Protein AF-D6BFF7-F1 (afdb_monomer)

Solvent-accessible surface area (backbone atoms only — not comparable to full-atom values): 10988 Å² total; per-residue (Å²): 133,84,78,72,79,85,75,79,52,77,70,64,51,50,56,52,48,51,57,51,31,63,62,32,47,84,73,32,31,38,70,43,82,52,98,93,47,75,47,80,45,74,40,60,52,32,65,29,70,73,38,52,89,79,52,54,72,69,56,32,51,51,35,46,58,59,29,69,58,70,85,67,82,86,41,82,92,43,52,83,81,39,49,67,59,51,52,55,48,31,52,51,34,49,51,49,47,70,75,38,74,82,42,94,52,40,69,61,45,43,51,53,28,44,54,50,44,52,54,55,47,60,66,46,67,31,72,70,48,47,49,28,49,74,72,76,43,75,50,71,48,54,51,48,51,54,50,48,31,69,78,36,68,87,39,75,64,30,54,54,51,50,49,46,76,75,40,63,83,47,90,59,37,70,60,55,50,52,50,55,58,47,41,76,62,75,72,116

Nearest PDB structures (foldseek):
  8adg-assembly1_D  TM=3.888E-01  e=2.963E-01  Escherichia coli K-12
  2v6y-assembly2_B  TM=6.402E-01  e=6.365E+00  Saccharolobus solfataricus
  6ixf-assembly1_A  TM=2.253E-01  e=6.058E+00  Homo sapiens

Mean predicted aligned error: 7.33 Å

Sequence (188 aa):
MFSTEFYKDGNIEKDKLNKQNKFLDSYGLEVIQIEDGFMLIEKNKFYYNLFKNFVTDDYKEFLKLHSEDIDYFEYSNSFDKYLEIIADKIVAWEKFLEKYPDSKLKRKAQNMSYTYRAGYIFRLTSSETRESLMNGKANDAVKEFNRFIKKYPNSPTSDIIKYYLENYKEEDIDTLISKKLNKNYEGE

Radius of gyration: 21.41 Å; Cα contacts (8 Å, |Δi|>4): 137; chains: 1; bounding box: 50×54×54 Å

InterPro domains:
  IPR011990 Tetratricopeptide-like helical domain superfamily [G3DSA:1.25.40.10] (47-186)
  IPR019734 Tetratricopeptide repeat [PF13174] (131-155)

Structure (mmCIF, N/CA/C/O backbone):
data_AF-D6BFF7-F1
#
_entry.id   AF-D6BFF7-F1
#
loop_
_atom_site.group_PDB
_atom_site.id
_atom_site.type_symbol
_atom_site.label_atom_id
_atom_site.label_alt_id
_atom_site.label_comp_id
_atom_site.label_asym_id
_atom_site.label_entity_id
_atom_site.label_seq_id
_atom_site.pdbx_PDB_ins_code
_atom_site.Cartn_x
_atom_site.Cartn_y
_atom_site.Cartn_z
_atom_site.occupancy
_atom_site.B_iso_or_equiv
_atom_site.auth_seq_id
_atom_site.auth_comp_id
_atom_site.auth_asym_id
_atom_site.auth_atom_id
_atom_site.pdbx_PDB_model_num
ATOM 1 N N . MET A 1 1 ? -29.686 35.507 10.842 1.00 37.00 1 MET A N 1
ATOM 2 C CA . MET A 1 1 ? -28.344 36.099 10.670 1.00 37.00 1 MET A CA 1
ATOM 3 C C . MET A 1 1 ? -27.415 35.298 11.568 1.00 37.00 1 MET A C 1
ATOM 5 O O . MET A 1 1 ? -27.484 35.458 12.777 1.00 37.00 1 MET A O 1
ATOM 9 N N . PHE A 1 2 ? -26.699 34.320 11.010 1.00 38.06 2 PHE A N 1
ATOM 10 C CA . PHE A 1 2 ? -25.734 33.523 11.772 1.00 38.06 2 PHE A CA 1
ATOM 11 C C . PHE A 1 2 ? -24.561 34.440 12.132 1.00 38.06 2 PHE A C 1
ATOM 13 O O . PHE A 1 2 ? -24.011 35.083 11.237 1.00 38.06 2 PHE A O 1
ATOM 20 N N . SER A 1 3 ? -24.250 34.598 13.422 1.00 37.06 3 SER A N 1
ATOM 21 C CA . SER A 1 3 ? -23.176 35.502 13.831 1.00 37.06 3 SER A CA 1
ATOM 22 C C . SER A 1 3 ? -21.826 34.906 13.431 1.00 37.06 3 SER A C 1
ATOM 24 O O . SER A 1 3 ? -21.489 33.772 13.759 1.00 37.06 3 SER A O 1
ATOM 26 N N . THR A 1 4 ? -21.043 35.694 12.704 1.00 45.38 4 THR A N 1
ATOM 27 C CA . THR A 1 4 ? -19.653 35.405 12.331 1.00 45.38 4 THR A CA 1
ATOM 28 C C . THR A 1 4 ? -18.669 35.831 13.431 1.00 45.38 4 THR A C 1
ATOM 30 O O . THR A 1 4 ? -17.471 35.962 13.196 1.00 45.38 4 THR A O 1
ATOM 33 N N . GLU A 1 5 ? -19.152 36.045 14.660 1.00 46.09 5 GLU A N 1
ATOM 34 C CA . GLU A 1 5 ? -18.314 36.414 15.812 1.00 46.09 5 GLU A CA 1
ATOM 35 C C . GLU A 1 5 ? -17.377 35.283 16.262 1.00 46.09 5 GLU A C 1
ATOM 37 O O . GLU A 1 5 ? -16.461 35.526 17.042 1.00 46.09 5 GLU A O 1
ATOM 42 N N . PHE A 1 6 ? -17.548 34.076 15.720 1.00 50.25 6 PHE A N 1
ATOM 43 C CA . PHE A 1 6 ? -16.630 32.954 15.905 1.00 50.25 6 PHE A CA 1
ATOM 44 C C . PHE A 1 6 ? -15.310 33.061 15.121 1.00 50.25 6 PHE A C 1
ATOM 46 O O . PHE A 1 6 ? -14.483 32.188 15.319 1.00 50.25 6 PHE A O 1
ATOM 53 N N . TYR A 1 7 ? -15.104 34.070 14.257 1.00 52.03 7 TYR A N 1
ATOM 54 C CA . TYR A 1 7 ? -13.992 34.087 13.282 1.00 52.03 7 TYR A CA 1
ATOM 55 C C . TYR A 1 7 ? -12.948 35.203 13.488 1.00 52.03 7 TYR A C 1
ATOM 57 O O . TYR A 1 7 ? -12.302 35.622 12.525 1.00 52.03 7 TYR A O 1
ATOM 65 N N . LYS A 1 8 ? -12.820 35.775 14.693 1.00 48.19 8 LYS A N 1
ATOM 66 C CA . LYS A 1 8 ? -11.999 36.989 14.899 1.00 48.19 8 LYS A CA 1
ATOM 67 C C . LYS A 1 8 ? -10.706 36.814 15.696 1.00 48.19 8 LYS A C 1
ATOM 69 O O . LYS A 1 8 ? -9.908 37.743 15.668 1.00 48.19 8 LYS A O 1
ATOM 74 N N . ASP A 1 9 ? -10.440 35.672 16.333 1.00 49.41 9 ASP A N 1
ATOM 75 C CA . ASP A 1 9 ? -9.252 35.524 17.192 1.00 49.41 9 ASP A CA 1
ATOM 76 C C . ASP A 1 9 ? -8.553 34.167 16.996 1.00 49.41 9 ASP A C 1
ATOM 78 O O . ASP A 1 9 ? -8.639 33.251 17.820 1.00 49.41 9 ASP A O 1
ATOM 82 N N . GLY A 1 10 ? -7.776 34.056 15.914 1.00 52.06 10 GLY A N 1
ATOM 83 C CA . GLY A 1 10 ? -7.089 32.816 15.524 1.00 52.06 10 GLY A CA 1
ATOM 84 C C . GLY A 1 10 ? -6.146 32.210 16.582 1.00 52.06 10 GLY A C 1
ATOM 85 O O . GLY A 1 10 ? -5.898 31.006 16.561 1.00 52.06 10 GLY A O 1
ATOM 86 N N . ASN A 1 11 ? -5.652 32.991 17.552 1.00 55.94 11 ASN A N 1
ATOM 87 C CA . ASN A 1 11 ? -4.853 32.460 18.671 1.00 55.94 11 ASN A CA 1
ATOM 88 C C . ASN A 1 11 ? -5.714 31.866 19.801 1.00 55.94 11 ASN A C 1
ATOM 90 O O . ASN A 1 11 ? -5.349 30.840 20.374 1.00 55.94 11 ASN A O 1
ATOM 94 N N . ILE A 1 12 ? -6.871 32.462 20.108 1.00 56.19 12 ILE A N 1
ATOM 95 C CA . ILE A 1 12 ? -7.781 31.966 21.155 1.00 56.19 12 ILE A CA 1
ATOM 96 C C . ILE A 1 12 ? -8.481 30.680 20.689 1.00 56.19 12 ILE A C 1
ATOM 98 O O . ILE A 1 12 ? -8.755 29.787 21.495 1.00 56.19 12 ILE A O 1
ATOM 102 N N . GLU A 1 13 ? -8.748 30.561 19.388 1.00 71.12 13 GLU A N 1
ATOM 103 C CA . GLU A 1 13 ? -9.349 29.371 18.777 1.00 71.12 13 GLU A CA 1
ATOM 104 C C . GLU A 1 13 ? -8.417 28.151 18.845 1.00 71.12 13 GLU A C 1
ATOM 106 O O . GLU A 1 13 ? -8.865 27.065 19.219 1.00 71.12 13 GLU A O 1
ATOM 111 N N . LYS A 1 14 ? -7.109 28.328 18.608 1.00 77.12 14 LYS A N 1
ATOM 112 C CA . LYS A 1 14 ? -6.130 27.228 18.651 1.00 77.12 14 LYS A CA 1
ATOM 113 C C . LYS A 1 14 ? -5.953 26.638 20.052 1.00 77.12 14 LYS A C 1
ATOM 115 O O . LYS A 1 14 ? -5.892 25.418 20.203 1.00 77.12 14 LYS A O 1
ATOM 120 N N . ASP A 1 15 ? -5.912 27.471 21.089 1.00 81.56 15 ASP A N 1
ATOM 121 C CA . ASP A 1 15 ? -5.773 27.000 22.474 1.00 81.56 15 ASP A CA 1
ATOM 122 C C . ASP A 1 15 ? -7.032 26.286 22.980 1.00 81.56 15 ASP A C 1
ATOM 124 O O . ASP A 1 15 ? -6.941 25.256 23.659 1.00 81.56 15 ASP A O 1
ATOM 128 N N . LYS A 1 16 ? -8.217 26.788 22.610 1.00 83.75 16 LYS A N 1
ATOM 129 C CA . LYS A 1 16 ? -9.494 26.116 22.892 1.00 83.75 16 LYS A CA 1
ATOM 130 C C . LYS A 1 16 ? -9.575 24.765 22.181 1.00 83.75 16 LYS A C 1
ATOM 132 O O . LYS A 1 16 ? -9.904 23.771 22.832 1.00 83.75 16 LYS A O 1
ATOM 137 N N . LEU A 1 17 ? -9.199 24.713 20.901 1.00 85.69 17 LEU A N 1
ATOM 138 C CA . LEU A 1 17 ? -9.154 23.482 20.113 1.00 85.69 17 LEU A CA 1
ATOM 139 C C . LEU A 1 17 ? -8.176 22.467 20.718 1.00 85.69 17 LEU A C 1
ATOM 141 O O . LEU A 1 17 ? -8.538 21.315 20.943 1.00 85.69 17 LEU A O 1
ATOM 145 N N . ASN A 1 18 ? -6.971 22.904 21.093 1.00 87.56 18 ASN A N 1
ATOM 146 C CA . ASN A 1 18 ? -5.984 22.057 21.765 1.00 87.56 18 ASN A CA 1
ATOM 147 C C . ASN A 1 18 ? -6.513 21.482 23.085 1.00 87.56 18 ASN A C 1
ATOM 149 O O . ASN A 1 18 ? -6.296 20.306 23.386 1.00 87.56 18 ASN A O 1
ATOM 153 N N . LYS A 1 19 ? -7.207 22.293 23.892 1.00 90.00 19 LYS A N 1
ATOM 154 C CA . LYS A 1 19 ? -7.807 21.828 25.149 1.00 90.00 19 LYS A CA 1
ATOM 155 C C . LYS A 1 19 ? -8.899 20.784 24.899 1.00 90.00 19 LYS A C 1
ATOM 157 O O . LYS A 1 19 ? -8.946 19.787 25.615 1.00 90.00 19 LYS A O 1
ATOM 162 N N . GLN A 1 20 ? -9.741 20.993 23.889 1.00 88.88 20 GLN A N 1
ATOM 163 C CA . GLN A 1 20 ? -10.792 20.051 23.509 1.00 88.88 20 GLN A CA 1
ATOM 164 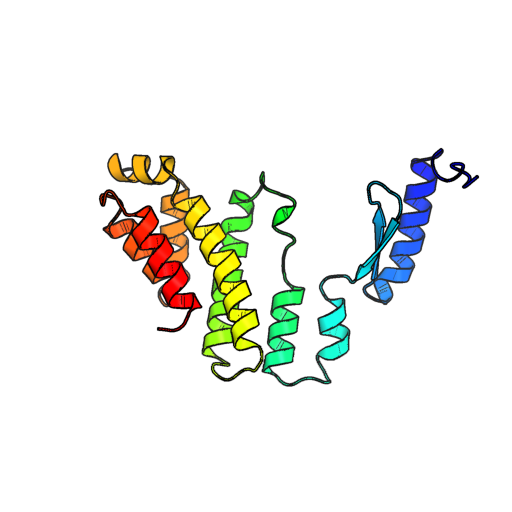C C . GLN A 1 20 ? -10.210 18.741 22.957 1.00 88.88 20 GLN A C 1
ATOM 166 O O . GLN A 1 20 ? -10.601 17.665 23.407 1.00 88.88 20 GLN A O 1
ATOM 171 N N . ASN A 1 21 ? -9.201 18.817 22.087 1.00 92.19 21 ASN A N 1
ATOM 172 C CA . ASN A 1 21 ? -8.532 17.642 21.529 1.00 92.19 21 ASN A CA 1
ATOM 173 C C . ASN A 1 21 ? -7.791 16.825 22.591 1.00 92.19 21 ASN A C 1
ATOM 175 O O . ASN A 1 21 ? -7.826 15.604 22.529 1.00 92.19 21 ASN A O 1
ATOM 179 N N . LYS A 1 22 ? -7.219 17.451 23.631 1.00 93.88 22 LYS A N 1
ATOM 180 C CA . LYS A 1 22 ? -6.658 16.711 24.780 1.00 93.88 22 LYS A CA 1
ATOM 181 C C . LYS A 1 22 ? -7.698 15.858 25.515 1.00 93.88 22 LYS A C 1
ATOM 183 O O . LYS A 1 22 ? -7.359 14.784 25.997 1.00 93.88 22 LYS A O 1
ATOM 188 N N . PHE A 1 23 ? -8.942 16.326 25.625 1.00 92.38 23 PHE A N 1
ATOM 189 C CA . PHE A 1 23 ? -10.025 15.541 26.225 1.00 92.3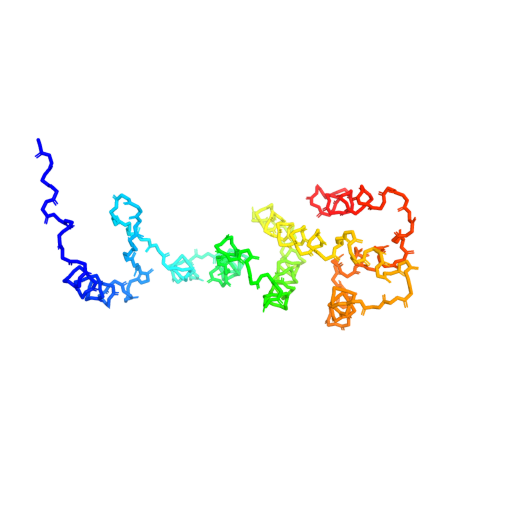8 23 PHE A CA 1
ATOM 190 C C . PHE A 1 23 ? -10.473 14.402 25.293 1.00 92.38 23 PHE A C 1
ATOM 192 O O . PHE A 1 23 ? -10.593 13.254 25.727 1.00 92.38 23 PHE A O 1
ATOM 199 N N . LEU A 1 24 ? -10.673 14.714 24.010 1.00 93.88 24 LEU A N 1
ATOM 200 C CA . LEU A 1 24 ? -11.151 13.774 22.991 1.00 93.88 24 LEU A CA 1
ATOM 201 C C . LEU A 1 24 ? -10.139 12.672 22.642 1.00 93.88 24 LEU A C 1
ATOM 203 O O . LEU A 1 24 ? -10.549 11.569 22.283 1.00 93.88 24 LEU A O 1
ATOM 207 N N . ASP A 1 25 ? -8.841 12.925 22.828 1.00 91.38 25 ASP A N 1
ATOM 208 C CA . ASP A 1 25 ? -7.765 11.964 22.559 1.00 91.38 25 ASP A CA 1
ATOM 209 C C . ASP A 1 25 ? -7.967 10.637 23.306 1.00 91.38 25 ASP A C 1
ATOM 211 O O . ASP A 1 25 ? -7.776 9.561 22.740 1.00 91.38 25 ASP A O 1
ATOM 215 N N . SER A 1 26 ? -8.467 10.704 24.546 1.00 91.00 26 SER A N 1
ATOM 216 C CA . SER A 1 26 ? -8.783 9.518 25.357 1.00 91.00 26 SER A CA 1
ATOM 217 C C . SER A 1 26 ? -9.878 8.623 24.758 1.00 91.00 26 SER A C 1
ATOM 219 O O . SER A 1 26 ? -9.927 7.429 25.054 1.00 91.00 26 SER A O 1
ATOM 221 N N . TYR A 1 27 ? -10.711 9.176 23.875 1.00 91.94 27 TYR A N 1
ATOM 222 C CA . TYR A 1 27 ? -11.762 8.469 23.144 1.00 91.94 27 TYR A CA 1
ATOM 223 C C . TYR A 1 27 ? -11.340 8.103 21.715 1.00 91.94 27 TYR A C 1
ATOM 225 O O . TYR A 1 27 ? -12.132 7.521 20.979 1.00 91.94 27 TYR A O 1
ATOM 233 N N . GLY A 1 28 ? -10.107 8.427 21.308 1.00 92.88 28 GLY A N 1
ATOM 234 C CA . GLY A 1 28 ? -9.642 8.244 19.935 1.00 92.88 28 GLY A CA 1
ATOM 235 C C . GLY A 1 28 ? -10.346 9.161 18.935 1.00 92.88 28 GLY A C 1
ATOM 236 O O . GLY A 1 28 ? -10.508 8.770 17.784 1.00 92.88 28 GLY A O 1
ATOM 237 N N . LEU A 1 29 ? -10.771 10.349 19.370 1.00 94.56 29 LEU A N 1
ATOM 238 C CA . LEU A 1 29 ? -11.440 11.357 18.548 1.00 94.56 29 LEU A CA 1
ATOM 239 C C . LEU A 1 29 ? -10.606 12.641 18.493 1.00 94.56 29 LEU A C 1
ATOM 241 O O . LEU A 1 29 ? -9.805 12.912 19.392 1.00 94.56 29 LEU A O 1
ATOM 245 N N . GLU A 1 30 ? -10.826 13.459 17.471 1.00 92.38 30 GLU A N 1
ATOM 246 C CA . GLU A 1 30 ? -10.278 14.812 17.393 1.00 92.38 30 GLU A CA 1
ATOM 247 C C . GLU A 1 30 ? -11.191 15.750 16.611 1.00 92.38 30 GLU A C 1
ATOM 249 O O . GLU A 1 30 ? -11.948 15.336 15.742 1.00 92.38 30 GLU A O 1
ATOM 254 N N . VAL A 1 31 ? -11.132 17.031 16.948 1.00 90.88 31 VAL A N 1
ATOM 255 C CA . VAL A 1 31 ? -11.736 18.097 16.162 1.00 90.88 31 VAL A CA 1
ATOM 256 C C . VAL A 1 31 ? -10.652 18.701 15.282 1.00 90.88 31 VAL A C 1
ATOM 258 O O . VAL A 1 31 ? -9.624 19.164 15.788 1.00 90.88 31 VAL A O 1
ATOM 261 N N . ILE A 1 32 ? -10.900 18.721 13.977 1.00 88.12 32 ILE A N 1
ATOM 262 C CA . ILE A 1 32 ? -10.063 19.398 12.988 1.00 88.12 32 ILE A CA 1
ATOM 263 C C . ILE A 1 32 ? -10.756 20.662 12.487 1.00 88.12 32 ILE A C 1
ATOM 265 O O . ILE A 1 32 ? -11.986 20.751 12.477 1.00 88.12 32 ILE A O 1
ATOM 269 N N . GLN A 1 33 ? -9.957 21.645 12.084 1.00 83.50 33 GLN A N 1
ATOM 270 C CA . GLN A 1 33 ? -10.449 22.821 11.378 1.00 83.50 33 GLN A CA 1
ATOM 271 C C . GLN A 1 33 ? -10.540 22.502 9.883 1.00 83.50 33 GLN A C 1
ATOM 273 O O . GLN A 1 33 ? -9.590 21.980 9.306 1.00 83.50 33 GLN A O 1
ATOM 278 N N . ILE A 1 34 ? -11.674 22.829 9.275 1.00 82.69 34 ILE A N 1
ATOM 279 C CA . ILE A 1 34 ? -11.925 22.770 7.830 1.00 82.69 34 ILE A CA 1
ATOM 280 C C . ILE A 1 34 ? -12.226 24.185 7.317 1.00 82.69 34 ILE A C 1
ATOM 282 O O . ILE A 1 34 ? -12.387 25.104 8.121 1.00 82.69 34 ILE A O 1
ATOM 286 N N . GLU A 1 35 ? -12.321 24.370 5.996 1.00 77.38 35 GLU A N 1
ATOM 287 C CA . GLU A 1 35 ? -12.584 25.687 5.382 1.00 77.38 35 GLU A CA 1
ATOM 288 C C . GLU A 1 35 ? -13.808 26.392 5.996 1.00 77.38 35 GLU A C 1
ATOM 290 O O . GLU A 1 35 ? -13.725 27.566 6.350 1.00 77.38 35 GLU A O 1
ATOM 295 N N . ASP A 1 36 ? -14.890 25.642 6.236 1.00 80.88 36 ASP A N 1
ATOM 296 C CA . ASP A 1 36 ? -16.155 26.151 6.784 1.00 80.88 36 ASP A CA 1
ATOM 297 C C . ASP A 1 36 ? -16.405 25.737 8.251 1.00 80.88 36 ASP A C 1
ATOM 299 O O . ASP A 1 36 ? -17.535 25.453 8.657 1.00 80.88 36 ASP A O 1
ATOM 303 N N . GLY A 1 37 ? -15.357 25.689 9.080 1.00 82.56 37 GLY A N 1
ATOM 304 C CA . GLY A 1 37 ? -15.496 25.533 10.532 1.00 82.56 37 GLY A CA 1
ATOM 305 C C . GLY A 1 37 ? -14.763 24.326 11.103 1.00 82.56 37 GLY A C 1
ATOM 306 O O . GLY A 1 37 ? -13.560 24.180 10.912 1.00 82.56 37 GLY A O 1
ATOM 307 N N . PHE A 1 38 ? -15.463 23.490 11.872 1.00 84.94 38 PHE A N 1
ATOM 308 C CA . PHE A 1 38 ? -14.855 22.388 12.620 1.00 84.94 38 PHE A CA 1
ATOM 309 C C . PHE A 1 38 ? -15.582 21.069 12.381 1.00 84.94 38 PHE A C 1
ATOM 311 O O . PHE A 1 38 ? -16.812 21.024 12.377 1.00 84.94 38 PHE A O 1
ATOM 318 N N . MET A 1 39 ? -14.816 19.988 12.256 1.00 86.81 39 MET A N 1
ATOM 319 C CA . MET A 1 39 ? -15.336 18.631 12.115 1.00 86.81 39 MET A CA 1
ATOM 320 C C . MET A 1 39 ? -14.783 17.743 13.227 1.00 86.81 39 MET A C 1
ATOM 322 O O . MET A 1 39 ? -13.581 17.745 13.475 1.00 86.81 39 MET A O 1
ATOM 326 N N . LEU A 1 40 ? -15.659 16.988 13.894 1.00 90.56 40 LEU A N 1
ATOM 327 C CA . LEU A 1 40 ? -15.259 15.894 14.777 1.00 90.56 40 LEU A CA 1
ATOM 328 C C . LEU A 1 40 ? -14.990 14.659 13.917 1.00 90.56 40 LEU A C 1
ATOM 330 O O . LEU A 1 40 ? -15.894 14.204 13.219 1.00 90.56 40 LEU A O 1
ATOM 334 N N . ILE A 1 41 ? -13.778 14.127 14.000 1.00 91.06 41 ILE A N 1
ATOM 335 C CA . ILE A 1 41 ? -13.334 12.952 13.256 1.00 91.06 41 ILE A CA 1
ATOM 336 C C . ILE A 1 41 ? -12.790 11.881 14.203 1.00 91.06 41 ILE A C 1
ATOM 338 O O . ILE A 1 41 ? -12.351 12.158 15.327 1.00 91.06 41 ILE A O 1
ATOM 342 N N . GLU A 1 42 ? -12.818 10.637 13.746 1.00 92.38 42 GLU A N 1
ATOM 343 C CA . GLU A 1 42 ? -12.188 9.516 14.423 1.00 92.38 42 GLU A CA 1
ATOM 344 C C . GLU A 1 42 ? -10.709 9.404 14.049 1.00 92.38 42 GLU A C 1
ATOM 346 O O . GLU A 1 42 ? -10.330 9.497 12.885 1.00 92.38 42 GLU A O 1
ATOM 351 N N . LYS A 1 43 ? -9.854 9.114 15.032 1.00 89.88 43 LYS A N 1
ATOM 352 C CA . LYS A 1 43 ? -8.450 8.779 14.764 1.00 89.88 43 LYS A CA 1
ATOM 353 C C . LYS A 1 43 ? -8.356 7.402 14.115 1.00 89.88 43 LYS A C 1
ATOM 355 O O . LYS A 1 43 ? -9.139 6.512 14.440 1.00 89.88 43 LYS A O 1
ATOM 360 N N . ASN A 1 44 ? -7.308 7.153 13.328 1.00 88.06 44 ASN A N 1
ATOM 361 C CA . ASN A 1 44 ? -7.141 5.910 12.551 1.00 88.06 44 ASN A CA 1
ATOM 362 C C . ASN A 1 44 ? -7.338 4.620 13.380 1.00 88.06 44 ASN A C 1
ATOM 364 O O . ASN A 1 44 ? -7.876 3.624 12.902 1.00 88.06 44 ASN A O 1
ATOM 368 N N . LYS A 1 45 ? -6.943 4.625 14.662 1.00 91.44 45 LYS A N 1
ATOM 369 C CA . LYS A 1 45 ? -7.058 3.465 15.568 1.00 91.44 45 LYS A CA 1
ATOM 370 C C . LYS A 1 45 ? -8.419 3.297 16.243 1.00 91.44 45 LYS A C 1
ATOM 372 O O . LYS A 1 45 ? -8.599 2.301 16.944 1.00 91.44 45 LYS A O 1
ATOM 377 N N . PHE A 1 46 ? -9.356 4.222 16.056 1.00 94.00 46 PHE A N 1
ATOM 378 C CA . PHE A 1 46 ? -10.661 4.225 16.716 1.00 94.00 46 PHE A CA 1
ATOM 379 C C . PHE A 1 46 ? -11.424 2.920 16.468 1.00 94.00 46 PHE A C 1
ATOM 381 O O . PHE A 1 46 ? -11.669 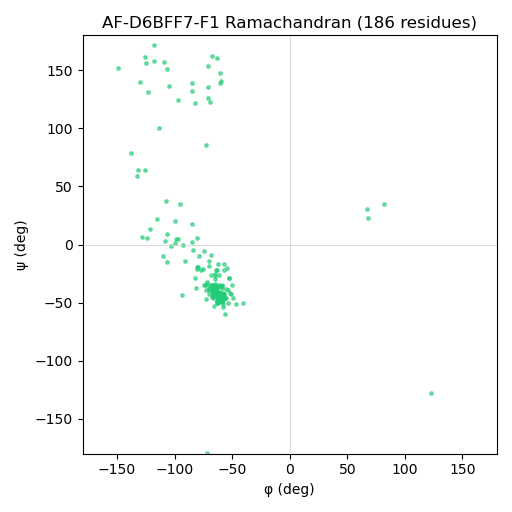2.152 17.401 1.00 94.00 46 PHE A O 1
ATOM 388 N N . TYR A 1 47 ? -11.693 2.603 15.199 1.00 93.81 47 TYR A N 1
ATOM 389 C CA . TYR A 1 47 ? -12.459 1.417 14.818 1.00 93.81 47 TYR A CA 1
ATOM 390 C C . TYR A 1 47 ? -11.759 0.107 15.191 1.00 93.81 47 TYR A C 1
ATOM 392 O O . TYR A 1 47 ? -12.401 -0.821 15.685 1.00 93.81 47 TYR A O 1
ATOM 400 N N . TYR A 1 48 ? -10.435 0.033 15.031 1.00 95.69 48 TYR A N 1
ATOM 401 C CA . TYR A 1 48 ? -9.670 -1.129 15.483 1.00 95.69 48 TYR A CA 1
ATOM 402 C C . TYR A 1 48 ? -9.809 -1.334 16.996 1.00 95.69 48 TYR A C 1
ATOM 404 O O . TYR A 1 48 ? -10.120 -2.435 17.444 1.00 95.69 48 TYR A O 1
ATOM 412 N N . ASN A 1 49 ? -9.626 -0.286 17.802 1.00 94.88 49 ASN A N 1
ATOM 413 C CA . ASN A 1 49 ? -9.723 -0.403 19.255 1.00 94.88 49 ASN A CA 1
ATOM 414 C C . ASN A 1 49 ? -11.126 -0.773 19.732 1.00 94.88 49 ASN A C 1
ATOM 416 O O . ASN A 1 49 ? -11.235 -1.564 20.670 1.00 94.88 49 ASN A O 1
ATOM 420 N N . LEU A 1 50 ? -12.158 -0.245 19.074 1.00 95.50 50 LEU A N 1
ATOM 421 C CA . LEU A 1 50 ? -13.549 -0.528 19.399 1.00 95.50 50 LEU A CA 1
ATOM 422 C C . LEU A 1 50 ? -13.922 -1.989 19.106 1.00 95.50 50 LEU A C 1
ATOM 424 O O . LEU A 1 50 ? -14.565 -2.636 19.928 1.00 95.50 50 LEU A O 1
ATOM 428 N N . PHE A 1 51 ? -13.488 -2.529 17.962 1.00 96.88 51 PHE A N 1
ATOM 429 C CA . PHE A 1 51 ? -14.002 -3.804 17.455 1.00 96.88 51 PHE A CA 1
ATOM 430 C C . PHE A 1 51 ? -13.053 -5.002 17.579 1.00 96.88 51 PHE A C 1
ATOM 432 O O . PHE A 1 51 ? -13.523 -6.133 17.493 1.00 96.88 51 PHE A O 1
ATOM 439 N N . LYS A 1 52 ? -11.748 -4.820 17.834 1.00 96.25 52 LYS A N 1
ATOM 440 C CA . LYS A 1 52 ? -10.729 -5.902 17.800 1.00 96.25 52 LYS A CA 1
ATOM 441 C C . LYS A 1 52 ? -11.004 -7.143 18.663 1.00 96.25 52 LYS A C 1
ATOM 443 O O . LYS A 1 52 ? -10.374 -8.171 18.427 1.00 96.25 52 LYS A O 1
ATOM 448 N N . ASN A 1 53 ? -11.869 -7.044 19.673 1.00 97.75 53 ASN A N 1
ATOM 449 C CA . ASN A 1 53 ? -12.225 -8.150 20.573 1.00 97.75 53 ASN A CA 1
ATOM 450 C C . ASN A 1 53 ? -13.599 -8.773 20.259 1.00 97.75 53 ASN A C 1
ATOM 452 O O . ASN A 1 53 ? -14.005 -9.707 20.941 1.00 97.75 53 ASN A O 1
ATOM 456 N N . PHE A 1 54 ? -14.311 -8.251 19.258 1.00 97.81 54 PHE A N 1
ATOM 457 C CA . PHE A 1 54 ? -15.695 -8.618 18.932 1.00 97.81 54 PHE A CA 1
ATOM 458 C C . PHE A 1 54 ? -15.87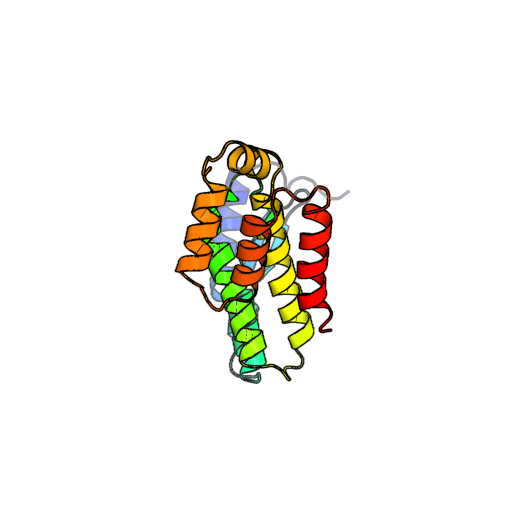1 -9.094 17.486 1.00 97.81 54 PHE A C 1
ATOM 460 O O . PHE A 1 54 ? -16.995 -9.304 17.036 1.00 97.81 54 PHE A O 1
ATOM 467 N N . VAL A 1 55 ? -14.776 -9.238 16.742 1.00 97.44 55 VAL A N 1
ATOM 468 C CA . VAL A 1 55 ? -14.781 -9.614 15.325 1.00 97.44 55 VAL A CA 1
ATOM 469 C C . VAL A 1 55 ? -13.897 -10.833 15.086 1.00 97.44 55 VAL A C 1
ATOM 471 O O . VAL A 1 55 ? -13.045 -11.162 15.911 1.00 97.44 55 VAL A O 1
ATOM 474 N N . THR A 1 56 ? -14.103 -11.499 13.954 1.00 98.00 56 THR A N 1
ATOM 475 C CA . THR A 1 56 ? -13.264 -12.610 13.493 1.00 98.00 56 THR A CA 1
ATOM 476 C C . THR A 1 56 ? -11.822 -12.156 13.229 1.00 98.00 56 THR A C 1
ATOM 478 O O . THR A 1 56 ? -11.555 -10.963 13.055 1.00 98.00 56 THR A O 1
ATOM 481 N N . ASP A 1 57 ? -10.878 -13.099 13.193 1.00 98.25 57 ASP A N 1
ATOM 482 C CA . ASP A 1 57 ? -9.447 -12.791 13.044 1.00 98.25 57 ASP A CA 1
ATOM 483 C C . ASP A 1 57 ? -9.129 -12.017 11.754 1.00 98.25 57 ASP A C 1
ATOM 485 O O . ASP A 1 57 ? -8.333 -11.076 11.780 1.00 98.25 57 ASP A O 1
ATOM 489 N N . ASP A 1 58 ? -9.807 -12.336 10.648 1.00 98.06 58 ASP A N 1
ATOM 490 C CA . ASP A 1 58 ? -9.680 -11.612 9.380 1.00 98.06 58 ASP A CA 1
ATOM 491 C C . ASP A 1 58 ? -10.180 -10.162 9.496 1.00 98.06 58 ASP A C 1
ATOM 493 O O . ASP A 1 58 ? -9.492 -9.230 9.089 1.00 98.06 58 ASP A O 1
ATOM 497 N N . TYR A 1 59 ? -11.328 -9.922 10.131 1.00 97.69 59 TYR A N 1
ATOM 498 C CA . TYR A 1 59 ? -11.818 -8.565 10.390 1.00 97.69 59 TYR A CA 1
ATOM 499 C C . TYR A 1 59 ? -10.888 -7.786 11.320 1.00 97.69 59 TYR A C 1
ATOM 501 O O . TYR A 1 59 ? -10.629 -6.603 11.094 1.00 97.69 59 TYR A O 1
ATOM 509 N N . LYS A 1 60 ? -10.358 -8.436 12.357 1.00 97.75 60 LYS A N 1
ATOM 510 C CA . LYS A 1 60 ? -9.423 -7.817 13.299 1.00 97.75 60 LYS A CA 1
ATOM 511 C C . LYS A 1 60 ? -8.142 -7.378 12.596 1.00 97.75 60 LYS A C 1
ATOM 513 O O . LYS A 1 60 ? -7.676 -6.260 12.818 1.00 97.75 60 LYS A O 1
ATOM 518 N N . GLU A 1 61 ? -7.576 -8.242 11.758 1.00 97.75 61 GLU A N 1
ATOM 519 C CA . GLU A 1 61 ? -6.356 -7.950 11.006 1.00 97.75 61 GLU A CA 1
ATOM 520 C C . GLU A 1 61 ? -6.599 -6.898 9.917 1.00 97.75 61 GLU A C 1
ATOM 522 O O . GLU A 1 61 ? -5.799 -5.975 9.784 1.00 97.75 61 GLU A O 1
ATOM 527 N N . PHE A 1 62 ? -7.745 -6.945 9.231 1.00 96.81 62 PHE A N 1
ATOM 528 C CA . PHE A 1 62 ? -8.156 -5.910 8.281 1.00 96.81 62 PHE A CA 1
ATOM 529 C C . PHE A 1 62 ? -8.251 -4.530 8.946 1.00 96.81 62 PHE A C 1
ATOM 531 O O . PHE A 1 62 ? 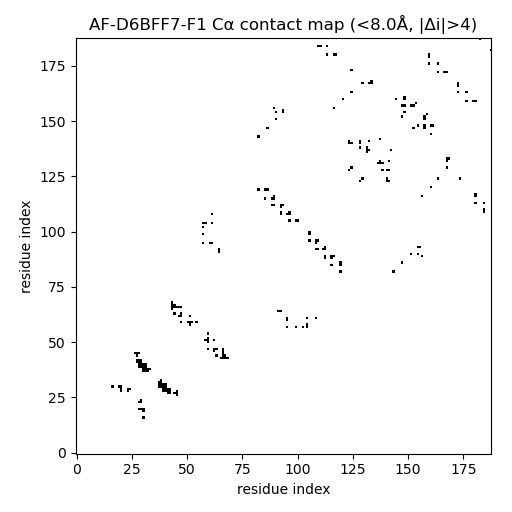-7.677 -3.558 8.456 1.00 96.81 62 PHE A O 1
ATOM 538 N N . LEU A 1 63 ? -8.943 -4.437 10.089 1.00 96.00 63 LEU A N 1
ATOM 539 C CA . LEU A 1 63 ? -9.069 -3.190 10.847 1.00 96.00 63 LEU A CA 1
ATOM 540 C C . LEU A 1 63 ? -7.709 -2.681 11.322 1.00 96.00 63 LEU A C 1
ATOM 542 O O . LEU A 1 63 ? -7.477 -1.476 11.320 1.00 96.00 63 LEU A O 1
ATOM 546 N N . LYS A 1 64 ? -6.799 -3.585 11.702 1.00 95.88 64 LYS A N 1
ATOM 547 C CA . LYS A 1 64 ? -5.433 -3.211 12.067 1.00 95.88 64 LYS A CA 1
ATOM 548 C C . LYS A 1 64 ? -4.697 -2.589 10.878 1.00 95.88 64 LYS A C 1
ATOM 550 O O . LYS A 1 64 ? -4.168 -1.490 11.026 1.00 95.88 64 LYS A O 1
ATOM 555 N N . LEU A 1 65 ? -4.708 -3.244 9.715 1.00 94.88 65 LEU A N 1
ATOM 556 C CA . LEU A 1 65 ? -4.050 -2.741 8.502 1.00 94.88 65 LEU A CA 1
ATOM 557 C C . LEU A 1 65 ? -4.571 -1.360 8.099 1.00 94.88 65 LEU A C 1
ATOM 559 O O . LEU A 1 65 ? -3.771 -0.471 7.806 1.00 94.88 65 LEU A O 1
ATOM 563 N N . HIS A 1 66 ? -5.892 -1.179 8.155 1.00 90.62 66 HIS A N 1
ATOM 564 C CA . HIS A 1 66 ? -6.546 0.096 7.874 1.00 90.62 66 HIS A CA 1
ATOM 565 C C . HIS A 1 66 ? -6.250 1.161 8.944 1.00 90.62 66 HIS A C 1
ATOM 567 O O . HIS A 1 66 ? -6.058 2.324 8.628 1.00 90.62 66 HIS A O 1
ATOM 573 N N . SER A 1 67 ? -6.120 0.781 10.219 1.00 91.12 67 SER A N 1
ATOM 574 C CA . SER A 1 67 ? -5.771 1.733 11.288 1.00 91.12 67 SER A CA 1
ATOM 575 C C . SER A 1 67 ? -4.334 2.252 11.237 1.00 91.12 67 SER A C 1
ATOM 577 O O . SER A 1 67 ? -3.992 3.238 11.888 1.00 91.12 67 SER A O 1
ATOM 579 N N . GLU A 1 68 ? -3.474 1.548 10.512 1.00 88.44 68 GLU A N 1
ATOM 580 C CA . GLU A 1 68 ? -2.089 1.931 10.272 1.00 88.44 68 GLU A CA 1
ATOM 581 C C . GLU A 1 68 ? -1.940 2.641 8.918 1.00 88.44 68 GLU A C 1
ATOM 583 O O . GLU A 1 68 ? -0.811 2.865 8.483 1.00 88.44 68 GLU A O 1
ATOM 588 N N . ASP A 1 69 ? -3.044 2.891 8.210 1.00 80.06 69 ASP A N 1
ATOM 589 C CA . ASP A 1 69 ? -3.050 3.617 6.945 1.00 80.06 69 ASP A CA 1
ATOM 590 C C . ASP A 1 69 ? -2.508 5.041 7.141 1.00 80.06 69 ASP A C 1
ATOM 592 O O . ASP A 1 69 ? -2.627 5.634 8.220 1.00 80.06 69 ASP A O 1
ATOM 596 N N . ILE A 1 70 ? -1.853 5.547 6.103 1.00 70.69 70 ILE A N 1
ATOM 597 C CA . ILE A 1 70 ? -1.333 6.906 6.030 1.00 70.69 70 ILE A CA 1
ATOM 598 C C . ILE A 1 70 ? -2.246 7.698 5.106 1.00 70.69 70 ILE A C 1
ATOM 600 O O . ILE A 1 70 ? -2.612 7.208 4.039 1.00 70.69 70 ILE A O 1
ATOM 604 N N . ASP A 1 71 ? -2.590 8.925 5.490 1.00 65.62 71 ASP A N 1
ATOM 605 C CA . ASP A 1 71 ? -3.385 9.793 4.627 1.00 65.62 71 ASP A CA 1
ATOM 606 C C . ASP A 1 71 ? -2.508 10.280 3.465 1.00 65.62 71 ASP A C 1
ATOM 608 O O . ASP A 1 71 ? -1.771 11.264 3.537 1.00 65.62 71 ASP A O 1
ATOM 612 N N . TYR A 1 72 ? -2.458 9.454 2.422 1.00 56.47 72 TYR A N 1
ATOM 613 C CA . TYR A 1 72 ? -1.465 9.542 1.360 1.00 56.47 72 TYR A CA 1
ATOM 614 C C . TYR A 1 72 ? -1.751 10.668 0.361 1.00 56.47 72 TYR A C 1
ATOM 616 O O . TYR A 1 72 ? -0.856 11.136 -0.345 1.00 56.47 72 TYR A O 1
ATOM 624 N N . PHE A 1 73 ? -3.010 11.101 0.296 1.00 50.31 73 PHE A N 1
ATOM 625 C CA . PHE A 1 73 ? -3.490 12.041 -0.710 1.00 50.31 73 PHE A CA 1
ATOM 626 C C . PHE A 1 73 ? -3.173 13.506 -0.393 1.00 50.31 73 PHE A C 1
ATOM 628 O O . PHE A 1 73 ? -3.130 14.313 -1.318 1.00 50.31 73 PHE A O 1
ATOM 635 N N . GLU A 1 74 ? -2.867 13.858 0.858 1.00 49.25 74 GLU A N 1
ATOM 636 C CA . GLU A 1 74 ? -2.559 15.251 1.217 1.00 49.25 74 GLU A CA 1
ATOM 637 C C . GLU A 1 74 ? -1.129 15.691 0.858 1.00 49.25 74 GLU A C 1
ATOM 639 O O . GLU A 1 74 ? -0.818 16.882 0.895 1.00 49.25 74 GLU A O 1
ATOM 644 N N . TYR A 1 75 ? -0.243 14.772 0.455 1.00 50.50 75 TYR A N 1
ATOM 645 C CA . TYR A 1 75 ? 1.172 15.097 0.272 1.00 50.50 75 TYR A CA 1
ATOM 646 C C . TYR A 1 75 ? 1.755 14.615 -1.064 1.00 50.50 75 TYR A C 1
ATOM 648 O O . TYR A 1 75 ? 2.715 13.845 -1.110 1.00 50.50 75 TYR A O 1
ATOM 656 N N . SER A 1 76 ? 1.258 15.153 -2.183 1.00 53.97 76 SER A N 1
ATOM 657 C CA . SER A 1 76 ? 1.852 14.929 -3.517 1.00 53.97 76 SER A CA 1
ATOM 658 C C . SER A 1 76 ? 3.361 15.240 -3.573 1.00 53.97 76 SER A C 1
ATOM 660 O O . SER A 1 76 ? 4.098 14.616 -4.333 1.00 53.97 76 SER A O 1
ATOM 662 N N . ASN A 1 77 ? 3.843 16.162 -2.729 1.00 54.50 77 ASN A N 1
ATOM 663 C CA . ASN A 1 77 ? 5.244 16.599 -2.678 1.00 54.50 77 ASN A CA 1
ATOM 664 C C . ASN A 1 77 ? 6.162 15.706 -1.820 1.00 54.50 77 ASN A C 1
ATOM 666 O O . ASN A 1 77 ? 7.338 16.030 -1.643 1.00 54.50 77 ASN A O 1
ATOM 670 N N . SER A 1 78 ? 5.657 14.610 -1.247 1.00 61.81 78 SER A N 1
ATOM 671 C CA . SER A 1 78 ? 6.438 13.723 -0.375 1.00 61.81 78 SER A CA 1
ATOM 672 C C . SER A 1 78 ? 6.373 12.246 -0.765 1.00 61.81 78 SER A C 1
ATOM 674 O O . SER A 1 78 ? 6.958 11.443 -0.045 1.00 61.81 78 SER A O 1
ATOM 676 N N . PHE A 1 79 ? 5.748 11.891 -1.899 1.00 68.06 79 PHE A N 1
ATOM 677 C CA . PHE A 1 79 ? 5.642 10.512 -2.415 1.00 68.06 79 PHE A CA 1
ATOM 678 C C . PHE A 1 79 ? 6.959 9.742 -2.240 1.00 68.06 79 PHE A C 1
ATOM 680 O O . PHE A 1 79 ? 7.004 8.668 -1.640 1.00 68.06 79 PHE A O 1
ATOM 687 N N . ASP A 1 80 ? 8.058 10.353 -2.685 1.00 71.81 80 ASP A N 1
ATOM 688 C CA . ASP A 1 80 ? 9.386 9.742 -2.699 1.00 71.81 80 ASP A CA 1
ATOM 689 C C . ASP A 1 80 ? 9.920 9.451 -1.276 1.00 71.81 80 ASP A C 1
ATOM 691 O O . ASP A 1 80 ? 10.692 8.515 -1.080 1.00 71.81 80 ASP A O 1
ATOM 695 N N . LYS A 1 81 ? 9.459 10.187 -0.251 1.00 76.69 81 LYS A N 1
ATOM 696 C CA . LYS A 1 81 ? 9.793 9.948 1.169 1.00 76.69 81 LYS A CA 1
ATOM 697 C C . LYS A 1 81 ? 9.053 8.749 1.762 1.00 76.69 81 LYS A C 1
ATOM 699 O O . LYS A 1 81 ? 9.490 8.213 2.777 1.00 76.69 81 LYS A O 1
ATOM 704 N N . TYR A 1 82 ? 7.942 8.343 1.151 1.00 84.56 82 TYR A N 1
ATOM 705 C CA . TYR A 1 82 ? 7.064 7.288 1.652 1.00 84.56 82 TYR A CA 1
ATOM 706 C C . TYR A 1 82 ? 7.134 5.998 0.828 1.00 84.56 82 TYR A C 1
ATOM 708 O O . TYR A 1 82 ? 6.445 5.043 1.174 1.00 84.56 82 TYR A O 1
ATOM 716 N N . LEU A 1 83 ? 7.991 5.919 -0.199 1.00 88.94 83 LEU A N 1
ATOM 717 C CA . LEU A 1 83 ? 8.130 4.744 -1.074 1.00 88.94 83 LEU A CA 1
ATOM 718 C C . LEU A 1 83 ? 8.284 3.429 -0.306 1.00 88.94 83 LEU A C 1
ATOM 720 O O . LEU A 1 83 ? 7.578 2.462 -0.585 1.00 88.94 83 LEU A O 1
ATOM 724 N N . GLU A 1 84 ? 9.147 3.403 0.710 1.00 90.69 84 GLU A N 1
ATOM 725 C CA . GLU A 1 84 ? 9.327 2.206 1.529 1.00 90.69 84 GLU A CA 1
ATOM 726 C C . GLU A 1 84 ? 8.090 1.875 2.372 1.00 90.69 84 GLU A C 1
ATOM 728 O O . GLU A 1 84 ? 7.705 0.713 2.457 1.00 90.69 84 GLU A O 1
ATOM 733 N N . ILE A 1 85 ? 7.416 2.879 2.932 1.00 90.06 85 ILE A N 1
ATOM 734 C CA . ILE A 1 85 ? 6.195 2.671 3.720 1.00 90.06 85 ILE A CA 1
ATOM 735 C C . ILE A 1 85 ? 5.068 2.130 2.830 1.00 90.06 85 ILE A C 1
ATOM 737 O O . ILE A 1 85 ? 4.371 1.195 3.218 1.00 90.06 85 ILE A O 1
ATOM 741 N N . ILE A 1 86 ? 4.915 2.665 1.618 1.00 91.44 86 ILE A N 1
ATOM 742 C CA . ILE A 1 86 ? 3.927 2.197 0.636 1.00 91.44 86 ILE A CA 1
ATOM 743 C C . ILE A 1 86 ? 4.247 0.769 0.199 1.00 91.44 86 ILE A C 1
ATOM 745 O O . ILE A 1 86 ? 3.346 -0.065 0.135 1.00 91.44 86 ILE A O 1
ATOM 749 N N . ALA A 1 87 ? 5.520 0.462 -0.059 1.00 94.31 87 ALA A N 1
ATOM 750 C CA . ALA A 1 87 ? 5.952 -0.888 -0.400 1.00 94.31 87 ALA A CA 1
ATOM 751 C C . ALA A 1 87 ? 5.569 -1.895 0.695 1.00 94.31 87 ALA A C 1
ATOM 753 O O . ALA A 1 87 ? 4.975 -2.937 0.412 1.00 94.31 87 ALA A O 1
ATOM 754 N N . ASP A 1 88 ? 5.839 -1.549 1.953 1.00 94.25 88 ASP A N 1
ATOM 755 C CA . ASP A 1 88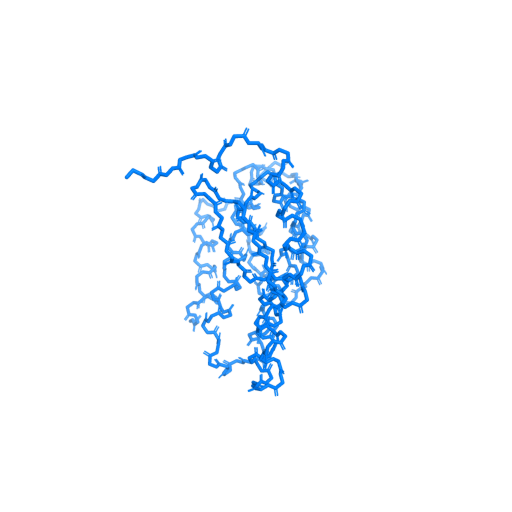 ? 5.505 -2.382 3.104 1.00 94.25 88 ASP A CA 1
ATOM 756 C C . ASP A 1 88 ? 3.974 -2.548 3.244 1.00 94.25 88 ASP A C 1
ATOM 758 O O . ASP A 1 88 ? 3.499 -3.637 3.581 1.00 94.25 88 ASP A O 1
ATOM 762 N N . LYS A 1 89 ? 3.182 -1.517 2.905 1.00 93.00 89 LYS A N 1
ATOM 763 C CA . LYS A 1 89 ? 1.708 -1.573 2.871 1.00 93.00 89 LYS A CA 1
ATOM 764 C C . LYS A 1 89 ? 1.158 -2.473 1.774 1.00 93.00 89 LYS A C 1
ATOM 766 O O . LYS A 1 89 ? 0.267 -3.274 2.057 1.00 93.00 89 LYS A O 1
ATOM 771 N N . ILE A 1 90 ? 1.689 -2.376 0.556 1.00 95.19 90 ILE A N 1
ATOM 772 C CA . ILE A 1 90 ? 1.317 -3.260 -0.559 1.00 95.19 90 ILE A CA 1
ATOM 773 C C . ILE A 1 90 ? 1.474 -4.716 -0.118 1.00 95.19 90 ILE A C 1
ATOM 775 O O . ILE A 1 90 ? 0.530 -5.500 -0.209 1.00 95.19 90 ILE A O 1
ATOM 779 N N . VAL A 1 91 ? 2.637 -5.047 0.447 1.00 97.00 91 VAL A N 1
ATOM 780 C CA . VAL A 1 91 ? 2.961 -6.408 0.890 1.00 97.00 91 VAL A CA 1
ATOM 781 C C . VAL A 1 91 ? 2.106 -6.846 2.078 1.00 97.00 91 VAL A C 1
ATOM 783 O O . VAL A 1 91 ? 1.740 -8.017 2.176 1.00 97.00 91 VAL A O 1
ATOM 786 N N . ALA A 1 92 ? 1.753 -5.937 2.988 1.00 96.88 92 ALA A N 1
ATOM 787 C CA . ALA A 1 92 ? 0.862 -6.257 4.099 1.00 96.88 92 ALA A CA 1
ATOM 788 C C . ALA A 1 92 ? -0.544 -6.657 3.611 1.00 96.88 92 ALA A C 1
ATOM 790 O O . ALA A 1 92 ? -1.102 -7.645 4.090 1.00 96.88 92 ALA A O 1
ATOM 791 N N . TRP A 1 93 ? -1.083 -5.952 2.611 1.00 96.69 93 TRP A N 1
ATOM 792 C CA . TRP A 1 93 ? -2.359 -6.315 1.991 1.00 96.69 93 TRP A CA 1
ATOM 793 C C . TRP A 1 93 ? -2.278 -7.601 1.160 1.00 96.69 93 TRP A C 1
ATOM 795 O O . TRP A 1 93 ? -3.211 -8.401 1.189 1.00 96.69 93 TRP A O 1
ATOM 805 N N . GLU A 1 94 ? -1.164 -7.848 0.467 1.00 96.25 94 GLU A N 1
ATOM 806 C CA . GLU A 1 94 ? -0.928 -9.120 -0.234 1.00 96.25 94 GLU A CA 1
ATOM 807 C C . GLU A 1 94 ? -0.942 -10.309 0.735 1.00 96.25 94 GLU A C 1
ATOM 809 O O . GLU A 1 94 ? -1.651 -11.286 0.499 1.00 96.25 94 GLU A O 1
ATOM 814 N N . LYS A 1 95 ? -0.245 -10.196 1.873 1.00 97.44 95 LYS A N 1
ATOM 815 C CA . LYS A 1 95 ? -0.236 -11.228 2.921 1.00 97.44 95 LYS A CA 1
ATOM 816 C C . LYS A 1 95 ? -1.611 -11.454 3.538 1.00 97.44 95 LYS A C 1
ATOM 818 O O . LYS A 1 95 ? -1.953 -12.588 3.855 1.00 97.44 95 LYS A O 1
ATOM 823 N N . PHE A 1 96 ? -2.408 -10.398 3.704 1.00 97.88 96 PHE A N 1
ATOM 824 C CA . PHE A 1 96 ? -3.790 -10.535 4.162 1.00 97.88 96 PHE A CA 1
ATOM 825 C C . PHE A 1 96 ? -4.617 -11.390 3.194 1.00 97.88 96 PHE A C 1
ATOM 827 O O . PHE A 1 96 ? -5.332 -12.292 3.625 1.00 97.88 96 PHE A O 1
ATOM 834 N N . LEU A 1 97 ? -4.501 -11.124 1.891 1.00 96.69 97 LEU A N 1
ATOM 835 C CA . LEU A 1 97 ? -5.226 -11.855 0.849 1.00 96.69 97 LEU A CA 1
ATOM 836 C C . LEU A 1 97 ? -4.770 -13.314 0.733 1.00 96.69 97 LEU A C 1
ATOM 838 O O . LEU A 1 97 ? -5.605 -14.186 0.512 1.00 96.69 97 LEU A O 1
ATOM 842 N N . GLU A 1 98 ? -3.474 -13.574 0.911 1.00 96.69 98 GLU A N 1
ATOM 843 C CA . GLU A 1 98 ? -2.914 -14.929 0.964 1.00 96.69 98 GLU A CA 1
ATOM 844 C C . GLU A 1 98 ? -3.407 -15.698 2.198 1.00 96.69 98 GLU A C 1
ATOM 846 O O . GLU A 1 98 ? -3.791 -16.861 2.099 1.00 96.69 98 GLU A O 1
ATOM 851 N N . LYS A 1 99 ? -3.431 -15.040 3.362 1.00 98.19 99 LYS A N 1
ATOM 852 C CA . LYS A 1 99 ? -3.820 -15.650 4.638 1.00 98.19 99 LYS A CA 1
ATOM 853 C C . LYS A 1 99 ? -5.326 -15.894 4.752 1.00 98.19 99 LYS A C 1
ATOM 855 O O . LYS A 1 99 ? -5.732 -16.877 5.368 1.00 98.19 99 LYS A O 1
ATOM 860 N N . TYR A 1 100 ? -6.150 -15.015 4.180 1.00 97.75 100 TYR A N 1
ATOM 861 C CA . TYR A 1 100 ? -7.612 -15.095 4.249 1.00 97.75 100 TYR A CA 1
ATOM 862 C C . TYR A 1 100 ? -8.266 -15.078 2.855 1.00 97.75 100 TYR A C 1
ATOM 864 O O . TYR A 1 100 ? -9.034 -14.160 2.536 1.00 97.75 100 TYR A O 1
ATOM 872 N N . PRO A 1 101 ? -8.019 -16.104 2.019 1.00 95.44 101 PRO A N 1
ATOM 873 C CA . PRO A 1 101 ? -8.502 -16.146 0.637 1.00 95.44 101 PRO A CA 1
ATOM 874 C C . PRO A 1 101 ? -10.035 -16.188 0.520 1.00 95.44 101 PRO A C 1
ATOM 876 O O . PRO A 1 101 ? -10.570 -15.772 -0.514 1.00 95.44 101 PRO A O 1
ATOM 879 N N . ASP A 1 102 ? -10.719 -16.624 1.586 1.00 96.38 102 ASP A N 1
ATOM 880 C CA . ASP A 1 102 ? -12.179 -16.756 1.694 1.00 96.38 102 ASP A CA 1
ATOM 881 C C . ASP A 1 102 ? -12.828 -15.674 2.582 1.00 96.38 102 ASP A C 1
ATOM 883 O O . ASP A 1 102 ? -14.017 -15.750 2.905 1.00 96.38 102 ASP A O 1
ATOM 887 N N . SER A 1 103 ? -12.071 -14.650 3.001 1.00 96.88 103 SER A N 1
ATOM 888 C CA . SER A 1 103 ? -12.622 -13.564 3.818 1.00 96.88 103 SER A CA 1
ATOM 889 C C . SER A 1 103 ? -13.755 -12.838 3.091 1.00 96.88 103 SER A C 1
ATOM 891 O O . SER A 1 103 ? -13.645 -12.470 1.918 1.00 96.88 103 SER A O 1
ATOM 893 N N . LYS A 1 104 ? -14.807 -12.475 3.833 1.00 97.00 104 LYS A N 1
ATOM 894 C CA . LYS A 1 104 ? -15.856 -11.563 3.340 1.00 97.00 104 LYS A CA 1
ATOM 895 C C . LYS A 1 104 ? -15.314 -10.165 3.009 1.00 97.00 104 LYS A C 1
ATOM 897 O O . LYS A 1 104 ? -15.969 -9.398 2.307 1.00 97.00 104 LYS A O 1
ATOM 902 N N . LEU A 1 105 ? -14.118 -9.832 3.496 1.00 96.31 105 LEU A N 1
ATOM 903 C CA . LEU A 1 105 ? -13.409 -8.584 3.228 1.00 96.31 105 LEU A CA 1
ATOM 904 C C . LEU A 1 105 ? -12.448 -8.678 2.040 1.00 96.31 105 LEU A C 1
ATOM 906 O O . LEU A 1 105 ? -11.845 -7.663 1.697 1.00 96.31 105 LEU A O 1
ATOM 910 N N . LYS A 1 106 ? -12.330 -9.840 1.378 1.00 94.50 106 LYS A N 1
ATOM 911 C CA . LYS A 1 106 ? -11.413 -10.062 0.248 1.00 94.50 106 LYS A CA 1
ATOM 912 C C . LYS A 1 106 ? -11.481 -8.941 -0.780 1.00 94.50 106 LYS A C 1
ATOM 914 O O . LYS A 1 106 ? -10.456 -8.351 -1.091 1.00 94.50 106 LYS A O 1
ATOM 919 N N . ARG A 1 107 ? -12.685 -8.577 -1.241 1.00 93.62 107 ARG A N 1
ATOM 920 C CA . ARG A 1 107 ? -12.855 -7.497 -2.225 1.00 93.62 107 ARG A CA 1
ATOM 921 C C . ARG A 1 107 ? -12.332 -6.159 -1.702 1.00 93.62 107 ARG A C 1
ATOM 923 O O . ARG A 1 107 ? -11.616 -5.471 -2.411 1.00 93.62 107 ARG A O 1
ATOM 930 N N . LYS A 1 108 ? -12.620 -5.802 -0.447 1.00 94.19 108 LYS A N 1
ATOM 931 C CA . LYS A 1 108 ? -12.108 -4.557 0.152 1.00 94.19 108 LYS A CA 1
ATOM 932 C C . LYS A 1 108 ? -10.581 -4.568 0.258 1.00 94.19 108 LYS A C 1
ATOM 934 O O . LYS A 1 108 ? -9.947 -3.576 -0.076 1.00 94.19 108 LYS A O 1
ATOM 939 N N . ALA A 1 109 ? -9.991 -5.688 0.672 1.00 94.31 109 ALA A N 1
ATOM 940 C CA . ALA A 1 109 ? -8.540 -5.838 0.753 1.00 94.31 109 ALA A CA 1
ATOM 941 C C . ALA A 1 109 ? -7.871 -5.824 -0.635 1.00 94.31 109 ALA A C 1
ATOM 943 O O . ALA A 1 109 ? -6.812 -5.221 -0.792 1.00 94.31 109 ALA A O 1
ATOM 944 N N . GLN A 1 110 ? -8.509 -6.413 -1.655 1.00 93.00 110 GLN A N 1
ATOM 945 C CA . GLN A 1 110 ? -8.079 -6.322 -3.055 1.00 93.00 110 GLN A CA 1
ATOM 946 C C . GLN A 1 110 ? -8.083 -4.872 -3.539 1.00 93.00 110 GLN A C 1
ATOM 948 O O . GLN A 1 110 ? -7.093 -4.440 -4.121 1.00 93.00 110 GLN A O 1
ATOM 953 N N . ASN A 1 111 ? -9.142 -4.108 -3.249 1.00 92.31 111 ASN A N 1
ATOM 954 C CA . ASN A 1 111 ? -9.208 -2.685 -3.586 1.00 92.31 111 ASN A CA 1
ATOM 955 C C . ASN A 1 111 ? -8.062 -1.905 -2.929 1.00 92.31 111 ASN A C 1
ATOM 957 O O . ASN A 1 111 ? -7.383 -1.147 -3.613 1.00 92.31 111 ASN A O 1
ATOM 961 N N . MET A 1 112 ? -7.801 -2.122 -1.634 1.00 91.69 112 MET A N 1
ATOM 962 C CA . MET A 1 112 ? -6.693 -1.455 -0.939 1.00 91.69 112 MET A CA 1
ATOM 963 C C . MET A 1 112 ? -5.337 -1.826 -1.548 1.00 91.69 112 MET A C 1
ATOM 965 O O . MET A 1 112 ? -4.561 -0.940 -1.901 1.00 91.69 112 MET A O 1
ATOM 969 N N . SER A 1 113 ? -5.067 -3.124 -1.734 1.00 92.25 113 SER A N 1
ATOM 970 C CA . SER A 1 113 ? -3.834 -3.611 -2.369 1.00 92.25 113 SER A CA 1
ATOM 971 C C . SER A 1 113 ? -3.632 -3.000 -3.759 1.00 92.25 113 SER A C 1
ATOM 973 O O . SER A 1 113 ? -2.544 -2.510 -4.062 1.00 92.25 113 SER A O 1
ATOM 975 N N . TYR A 1 114 ? -4.690 -2.975 -4.579 1.00 92.69 114 TYR A N 1
ATOM 976 C CA . TYR A 1 114 ? -4.671 -2.394 -5.917 1.00 92.69 114 TYR A CA 1
ATOM 977 C C . TYR A 1 114 ? -4.356 -0.898 -5.884 1.00 92.69 114 TYR A C 1
ATOM 979 O O . TYR A 1 114 ? -3.468 -0.470 -6.612 1.00 92.69 114 TYR A O 1
ATOM 987 N N . THR A 1 115 ? -5.011 -0.115 -5.021 1.00 90.62 115 THR A N 1
ATOM 988 C CA . THR A 1 115 ? -4.800 1.338 -4.941 1.00 90.62 115 THR A CA 1
ATOM 989 C C . THR A 1 115 ? -3.340 1.688 -4.657 1.00 90.62 115 THR A C 1
ATOM 991 O O . THR A 1 115 ? -2.745 2.459 -5.412 1.00 90.62 115 THR A O 1
ATOM 994 N N . TYR A 1 116 ? -2.720 1.090 -3.631 1.00 91.75 116 TYR A N 1
ATOM 995 C CA . TYR A 1 116 ? -1.304 1.367 -3.355 1.00 91.75 116 TYR A CA 1
ATOM 996 C C . TYR A 1 116 ? -0.395 0.864 -4.466 1.00 91.75 116 TYR A C 1
ATOM 998 O O . TYR A 1 116 ? 0.529 1.569 -4.862 1.00 91.75 116 TYR A O 1
ATOM 1006 N N . ARG A 1 117 ? -0.644 -0.349 -4.974 1.00 94.75 117 ARG A N 1
ATOM 1007 C CA . ARG A 1 117 ? 0.192 -0.953 -6.011 1.00 94.75 117 ARG A CA 1
ATOM 1008 C C . ARG A 1 117 ? 0.155 -0.129 -7.292 1.00 94.75 117 ARG A C 1
ATOM 1010 O O . ARG A 1 117 ? 1.209 0.175 -7.835 1.00 94.75 117 ARG A O 1
ATOM 1017 N N . ALA A 1 118 ? -1.030 0.249 -7.760 1.00 93.25 118 ALA A N 1
ATOM 1018 C CA . ALA A 1 118 ? -1.196 1.061 -8.956 1.00 93.25 118 ALA A CA 1
ATOM 1019 C C . ALA A 1 118 ? -0.529 2.432 -8.781 1.00 93.25 118 ALA A C 1
ATOM 1021 O O . ALA A 1 118 ? 0.254 2.832 -9.638 1.00 93.25 118 ALA A O 1
ATOM 1022 N N . GLY A 1 119 ? -0.752 3.106 -7.646 1.00 90.81 119 GLY A N 1
ATOM 1023 C CA . GLY A 1 119 ? -0.102 4.385 -7.350 1.00 90.81 119 GLY A CA 1
ATOM 1024 C C . GLY A 1 119 ? 1.427 4.287 -7.323 1.00 90.81 119 GLY A C 1
ATOM 1025 O O . GLY A 1 119 ? 2.110 5.110 -7.929 1.00 90.81 119 GLY A O 1
ATOM 1026 N N . TYR A 1 120 ? 1.968 3.257 -6.670 1.00 93.38 120 TYR A N 1
ATOM 1027 C CA . TYR A 1 120 ? 3.405 2.991 -6.590 1.00 93.38 120 TYR A CA 1
ATOM 1028 C C . TYR A 1 120 ? 4.019 2.698 -7.962 1.00 93.38 120 TYR A C 1
ATOM 1030 O O . TYR A 1 120 ? 5.015 3.313 -8.335 1.00 93.38 120 TYR A O 1
ATOM 1038 N N . ILE A 1 121 ? 3.406 1.798 -8.735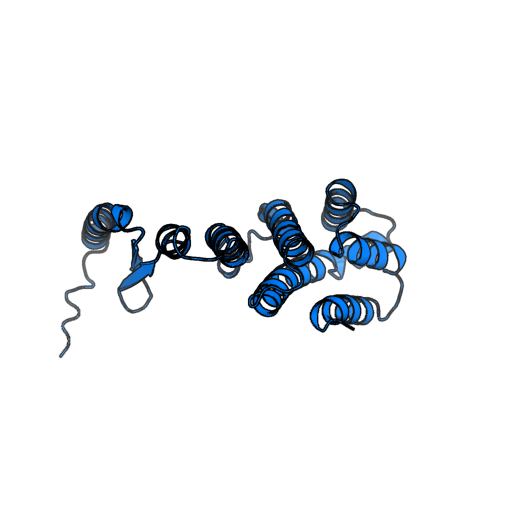 1.00 95.62 121 ILE A N 1
ATOM 1039 C CA . ILE A 1 121 ? 3.902 1.418 -10.059 1.00 95.62 121 ILE A CA 1
ATOM 1040 C C . ILE A 1 121 ? 3.826 2.603 -11.019 1.00 95.62 121 ILE A C 1
ATOM 1042 O O . ILE A 1 121 ? 4.858 2.976 -11.561 1.00 95.62 121 ILE A O 1
ATOM 1046 N N . PHE A 1 122 ? 2.669 3.255 -11.175 1.00 92.56 122 PHE A N 1
ATOM 1047 C CA . PHE A 1 122 ? 2.528 4.360 -12.131 1.00 92.56 122 PHE A CA 1
ATOM 1048 C C . PHE A 1 122 ? 3.447 5.540 -11.828 1.00 92.56 122 PHE A C 1
ATOM 1050 O O . PHE A 1 122 ? 3.961 6.171 -12.749 1.00 92.56 122 PHE A O 1
ATOM 1057 N N . ARG A 1 123 ? 3.702 5.828 -10.547 1.00 91.06 123 ARG A N 1
ATOM 1058 C CA . ARG A 1 123 ? 4.669 6.861 -10.171 1.00 91.06 123 ARG A CA 1
ATOM 1059 C C . ARG A 1 123 ? 6.087 6.513 -10.626 1.00 91.06 123 ARG A C 1
ATOM 1061 O O . ARG A 1 123 ? 6.816 7.402 -11.060 1.00 91.06 123 ARG A O 1
ATOM 1068 N N . LEU A 1 124 ? 6.485 5.251 -10.483 1.00 94.31 124 LEU A N 1
ATOM 1069 C CA . LEU A 1 124 ? 7.850 4.790 -10.730 1.00 94.31 124 LEU A CA 1
ATOM 1070 C C . LEU A 1 124 ? 8.088 4.326 -12.175 1.00 94.31 124 LEU A C 1
ATOM 1072 O O . LEU A 1 124 ? 9.236 4.215 -12.589 1.00 94.31 124 LEU A O 1
ATOM 1076 N N . THR A 1 125 ? 7.043 4.099 -12.971 1.00 94.81 125 THR A N 1
ATOM 1077 C CA . THR A 1 125 ? 7.138 3.810 -14.413 1.00 94.81 125 THR A CA 1
ATOM 1078 C C . THR A 1 125 ? 6.961 5.070 -15.264 1.00 94.81 125 THR A C 1
ATOM 1080 O O . THR A 1 125 ? 6.361 5.024 -16.332 1.00 94.81 125 THR A O 1
ATOM 1083 N N . SER A 1 126 ? 7.448 6.218 -14.789 1.00 93.56 126 SER A N 1
ATOM 1084 C CA . SER A 1 126 ? 7.347 7.483 -15.522 1.00 93.56 126 SER A CA 1
ATOM 1085 C C . SER A 1 126 ? 8.196 7.491 -16.803 1.00 93.56 126 SER A C 1
ATOM 1087 O O . SER A 1 126 ? 9.156 6.720 -16.934 1.00 93.56 126 SER A O 1
ATOM 1089 N N . SER A 1 127 ? 7.905 8.418 -17.722 1.00 93.75 127 SER A N 1
ATOM 1090 C CA . SER A 1 127 ? 8.687 8.618 -18.951 1.00 93.75 127 SER A CA 1
ATOM 1091 C C . SER A 1 127 ? 10.176 8.834 -18.670 1.00 93.75 127 SER A C 1
ATOM 1093 O O . SER A 1 127 ? 11.015 8.272 -19.368 1.00 93.75 127 SER A O 1
ATOM 1095 N N . GLU A 1 128 ? 10.520 9.569 -17.609 1.00 94.44 128 GLU A N 1
ATOM 1096 C CA . GLU A 1 128 ? 11.908 9.805 -17.188 1.00 94.44 128 GLU A CA 1
ATOM 1097 C C . GLU A 1 128 ? 12.591 8.511 -16.734 1.00 94.44 128 GLU A C 1
ATOM 1099 O O . GLU A 1 128 ? 13.783 8.299 -16.967 1.00 94.44 128 GLU A O 1
ATOM 1104 N N . THR A 1 129 ? 11.841 7.618 -16.086 1.00 95.31 129 THR A N 1
ATOM 1105 C CA . THR A 1 129 ? 12.360 6.308 -15.684 1.00 95.31 129 THR A CA 1
ATOM 1106 C C . THR A 1 129 ? 12.590 5.418 -16.892 1.00 95.31 129 THR A C 1
ATOM 1108 O O . THR A 1 129 ? 13.646 4.789 -16.997 1.00 95.31 129 THR A O 1
ATOM 1111 N N . ARG A 1 130 ? 11.652 5.411 -17.843 1.00 95.69 130 ARG A N 1
ATOM 1112 C CA . ARG A 1 130 ? 11.814 4.689 -19.107 1.00 95.69 130 ARG A CA 1
ATOM 1113 C C . ARG A 1 130 ? 13.006 5.217 -19.907 1.00 95.69 130 ARG A C 1
ATOM 1115 O O . ARG A 1 130 ? 13.819 4.424 -20.371 1.00 95.69 130 ARG A O 1
ATOM 1122 N N . GLU A 1 131 ? 13.165 6.533 -20.014 1.00 96.31 131 GLU A N 1
ATOM 1123 C CA . GLU A 1 131 ? 14.313 7.160 -20.675 1.00 96.31 131 GLU A CA 1
ATOM 1124 C C . GLU A 1 131 ? 15.636 6.791 -19.985 1.00 96.31 131 GLU A C 1
ATOM 1126 O O . GLU A 1 131 ? 16.622 6.464 -20.648 1.00 96.31 131 GLU A O 1
ATOM 1131 N N . SER A 1 132 ? 15.666 6.781 -18.647 1.00 96.06 132 SER A N 1
ATOM 1132 C CA . SER A 1 132 ? 16.843 6.355 -17.884 1.00 96.06 132 SER A CA 1
ATOM 1133 C C . SER A 1 132 ? 17.260 4.925 -18.241 1.00 96.06 132 SER A C 1
ATOM 1135 O O . SER A 1 132 ? 18.431 4.694 -18.550 1.00 96.06 132 SER A O 1
ATOM 1137 N N . LEU A 1 133 ? 16.294 4.000 -18.286 1.00 96.62 133 LEU A N 1
ATOM 1138 C CA . LEU A 1 133 ? 16.513 2.607 -18.680 1.00 96.62 133 LEU A CA 1
ATOM 1139 C C . LEU A 1 133 ? 16.996 2.487 -20.133 1.00 96.62 133 LEU A C 1
ATOM 1141 O O . LEU A 1 133 ? 17.963 1.772 -20.393 1.00 96.62 133 LEU A O 1
ATOM 1145 N N . MET A 1 134 ? 16.388 3.228 -21.068 1.00 95.81 134 MET A N 1
ATOM 1146 C CA . MET A 1 134 ? 16.814 3.275 -22.477 1.00 95.81 134 MET A CA 1
ATOM 1147 C C . MET A 1 134 ? 18.260 3.759 -22.635 1.00 95.81 134 MET A C 1
ATOM 1149 O O . MET A 1 134 ? 19.002 3.242 -23.469 1.00 95.81 134 MET A O 1
ATOM 1153 N N . ASN A 1 135 ? 18.687 4.691 -21.784 1.00 96.69 135 ASN A N 1
ATOM 1154 C CA . ASN A 1 135 ? 20.054 5.203 -21.729 1.00 96.69 135 ASN A CA 1
ATOM 1155 C C . ASN A 1 135 ? 21.028 4.290 -20.954 1.00 96.69 135 ASN A C 1
ATOM 1157 O O . ASN A 1 135 ? 22.172 4.684 -20.714 1.00 96.69 135 ASN A O 1
ATOM 1161 N N . GLY A 1 136 ? 20.593 3.100 -20.522 1.00 93.69 136 GLY A N 1
ATOM 1162 C CA . GLY A 1 136 ? 21.406 2.155 -19.752 1.00 93.69 136 GLY A CA 1
ATOM 1163 C C . GLY A 1 136 ? 21.754 2.642 -18.341 1.00 93.69 136 GLY A C 1
ATOM 1164 O O . GLY A 1 136 ? 22.760 2.216 -17.773 1.00 93.69 136 GLY A O 1
ATOM 1165 N N . LYS A 1 137 ? 20.963 3.562 -17.778 1.00 93.81 137 LYS A N 1
ATOM 1166 C CA . LYS A 1 137 ? 21.161 4.145 -16.444 1.00 93.81 137 LYS A CA 1
ATOM 1167 C C . LYS A 1 137 ? 20.097 3.645 -15.463 1.00 93.81 137 LYS A C 1
ATOM 1169 O O . LYS A 1 137 ? 19.004 3.246 -15.846 1.00 93.81 137 LYS A O 1
ATOM 1174 N N . ALA A 1 138 ? 20.429 3.705 -14.173 1.00 92.44 138 ALA A N 1
ATOM 1175 C CA . ALA A 1 138 ? 19.498 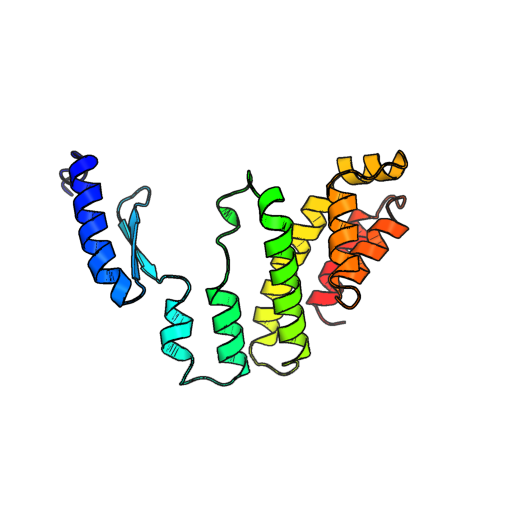3.444 -13.079 1.00 92.44 138 ALA A CA 1
ATOM 1176 C C . ALA A 1 138 ? 19.258 4.735 -12.284 1.00 92.44 138 ALA A C 1
ATOM 1178 O O . ALA A 1 138 ? 20.085 5.128 -11.453 1.00 92.44 138 ALA A O 1
ATOM 1179 N N . ASN A 1 139 ? 18.133 5.399 -12.555 1.00 94.50 139 ASN A N 1
ATOM 1180 C CA . ASN A 1 139 ? 17.647 6.495 -11.717 1.00 94.50 139 ASN A CA 1
ATOM 1181 C C . ASN A 1 139 ? 17.113 5.965 -10.369 1.00 94.50 139 ASN A C 1
ATOM 1183 O O . ASN A 1 139 ? 17.136 4.762 -10.092 1.00 94.50 139 ASN A O 1
ATOM 1187 N N . ASP A 1 140 ? 16.632 6.865 -9.515 1.00 93.88 140 ASP A N 1
ATOM 1188 C CA . ASP A 1 140 ? 16.165 6.489 -8.180 1.00 93.88 140 ASP A CA 1
ATOM 1189 C C . ASP A 1 140 ? 14.925 5.582 -8.206 1.00 93.88 140 ASP A C 1
ATOM 1191 O O . ASP A 1 140 ? 14.820 4.694 -7.363 1.00 93.88 140 ASP A O 1
ATOM 1195 N N . ALA A 1 141 ? 14.063 5.690 -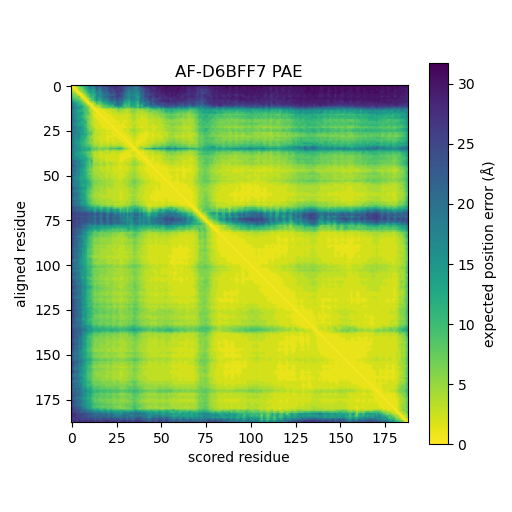9.224 1.00 94.69 141 ALA A N 1
ATOM 1196 C CA . ALA A 1 141 ? 12.940 4.771 -9.403 1.00 94.69 141 ALA A CA 1
ATOM 1197 C C . ALA A 1 141 ? 13.402 3.337 -9.714 1.00 94.69 141 ALA A C 1
ATOM 1199 O O . ALA A 1 141 ? 12.921 2.381 -9.108 1.00 94.69 141 ALA A O 1
ATOM 1200 N N . VAL A 1 142 ? 14.404 3.168 -10.585 1.00 96.56 142 VAL A N 1
ATOM 1201 C CA . VAL A 1 142 ? 15.003 1.849 -10.863 1.00 96.56 142 VAL A CA 1
ATOM 1202 C C . VAL A 1 142 ? 15.693 1.281 -9.618 1.00 96.56 142 VAL A C 1
ATOM 1204 O O . VAL A 1 142 ? 15.615 0.079 -9.355 1.00 96.56 142 VAL A O 1
ATOM 1207 N N . LYS A 1 143 ? 16.367 2.117 -8.819 1.00 96.06 143 LYS A N 1
ATOM 1208 C CA . LYS A 1 143 ? 16.958 1.676 -7.541 1.00 96.06 143 LYS A CA 1
ATOM 1209 C C . LYS A 1 143 ? 15.882 1.214 -6.562 1.00 96.06 143 LYS A C 1
ATOM 1211 O O . LYS A 1 143 ? 16.064 0.181 -5.919 1.00 96.06 143 LYS A O 1
ATOM 1216 N N . GLU A 1 144 ? 14.771 1.936 -6.483 1.00 96.56 144 GLU A N 1
ATOM 1217 C CA . GLU A 1 144 ? 13.636 1.582 -5.637 1.00 96.56 144 GLU A CA 1
ATOM 1218 C C . GLU A 1 144 ? 12.982 0.264 -6.076 1.00 96.56 144 GLU A C 1
ATOM 1220 O O . GLU A 1 144 ? 12.752 -0.613 -5.246 1.00 96.56 144 GLU A O 1
ATOM 1225 N N . PHE A 1 145 ? 12.791 0.051 -7.378 1.00 97.38 145 PHE A N 1
ATOM 1226 C CA . PHE A 1 145 ? 12.330 -1.231 -7.914 1.00 97.38 145 PHE A CA 1
ATOM 1227 C C . PHE A 1 145 ? 13.245 -2.396 -7.533 1.00 97.38 145 PHE A C 1
ATOM 1229 O O . PHE A 1 145 ? 12.777 -3.433 -7.056 1.00 97.38 145 PHE A O 1
ATOM 1236 N N . ASN A 1 146 ? 14.559 -2.214 -7.664 1.00 97.25 146 ASN A N 1
ATOM 1237 C CA . ASN A 1 146 ? 15.527 -3.223 -7.240 1.00 97.25 146 ASN A CA 1
ATOM 1238 C C . ASN A 1 146 ? 15.492 -3.461 -5.720 1.00 97.25 146 ASN A C 1
ATOM 1240 O O . ASN A 1 146 ? 15.600 -4.608 -5.276 1.00 97.25 146 ASN A O 1
ATOM 1244 N N . ARG A 1 147 ? 15.303 -2.408 -4.908 1.00 97.50 147 ARG A N 1
ATOM 1245 C CA . ARG A 1 147 ? 15.114 -2.525 -3.452 1.00 97.50 147 ARG A CA 1
ATOM 1246 C C . ARG A 1 147 ? 13.865 -3.345 -3.132 1.00 97.50 147 ARG A C 1
ATOM 1248 O O . ARG A 1 147 ? 13.961 -4.273 -2.327 1.00 97.50 147 ARG A O 1
ATOM 1255 N N . PHE A 1 148 ? 12.733 -3.038 -3.769 1.00 98.38 148 PHE A N 1
ATOM 1256 C CA . PHE A 1 148 ? 11.471 -3.750 -3.578 1.00 98.38 148 PHE A CA 1
ATOM 1257 C C . PHE A 1 148 ? 11.633 -5.237 -3.898 1.00 98.38 148 PHE A C 1
ATOM 1259 O O . PHE A 1 148 ? 11.368 -6.073 -3.037 1.00 98.38 148 PHE A O 1
ATOM 1266 N N . ILE A 1 149 ? 12.145 -5.572 -5.091 1.00 98.50 149 ILE A N 1
ATOM 1267 C CA . ILE A 1 149 ? 12.344 -6.966 -5.521 1.00 98.50 149 ILE A CA 1
ATOM 1268 C C . ILE A 1 149 ? 13.253 -7.716 -4.543 1.00 98.50 149 ILE A C 1
ATOM 1270 O O . ILE A 1 149 ? 12.970 -8.857 -4.183 1.00 98.50 149 ILE A O 1
ATOM 1274 N N . LYS A 1 150 ? 14.331 -7.077 -4.075 1.00 98.31 150 LYS A N 1
ATOM 1275 C CA . LYS A 1 150 ? 15.259 -7.686 -3.116 1.00 98.31 150 LYS A CA 1
ATOM 1276 C C . LYS A 1 150 ? 14.612 -7.935 -1.750 1.00 98.31 150 LYS A C 1
ATOM 1278 O O . LYS A 1 150 ? 14.869 -8.972 -1.145 1.00 98.31 150 LYS A O 1
ATOM 1283 N N . LYS A 1 151 ? 13.815 -6.987 -1.246 1.00 98.25 151 LYS A N 1
ATOM 1284 C CA . LYS A 1 151 ? 13.149 -7.088 0.066 1.00 98.25 151 LYS A CA 1
ATOM 1285 C C . LYS A 1 151 ? 11.966 -8.066 0.023 1.00 98.25 151 LYS A C 1
ATOM 1287 O O . LYS A 1 151 ? 11.731 -8.778 0.997 1.00 98.25 151 LYS A O 1
ATOM 1292 N N . TYR A 1 152 ? 11.259 -8.131 -1.107 1.00 98.25 152 TYR A N 1
ATOM 1293 C CA . TYR A 1 152 ? 10.002 -8.863 -1.277 1.00 98.25 152 TYR A CA 1
ATOM 1294 C C . TYR A 1 152 ? 9.972 -9.736 -2.543 1.00 98.25 152 TYR A C 1
ATOM 1296 O O . TYR A 1 152 ? 9.082 -9.578 -3.380 1.00 98.25 152 TYR A O 1
ATOM 1304 N N . PRO A 1 153 ? 10.892 -10.701 -2.708 1.00 97.62 153 PRO A N 1
ATOM 1305 C CA . PRO A 1 153 ? 11.065 -11.424 -3.974 1.00 97.62 153 PRO A CA 1
ATOM 1306 C C . PRO A 1 153 ? 9.836 -12.228 -4.427 1.00 97.62 153 PRO A C 1
ATOM 1308 O O . PRO A 1 153 ? 9.661 -12.414 -5.632 1.00 97.62 153 PRO A O 1
ATOM 1311 N N . ASN A 1 154 ? 8.991 -12.647 -3.475 1.00 96.38 154 ASN A N 1
ATOM 1312 C CA . ASN A 1 154 ? 7.786 -13.460 -3.693 1.00 96.38 154 ASN A CA 1
ATOM 1313 C C . ASN A 1 154 ? 6.486 -12.633 -3.739 1.00 96.38 154 ASN A C 1
ATOM 1315 O O . ASN A 1 154 ? 5.398 -13.200 -3.757 1.00 96.38 154 ASN A O 1
ATOM 1319 N N . SER A 1 155 ? 6.576 -11.302 -3.681 1.00 97.31 155 SER A N 1
ATOM 1320 C CA . SER A 1 155 ? 5.402 -10.437 -3.812 1.00 97.31 155 SER A CA 1
ATOM 1321 C C . SER A 1 155 ? 4.893 -10.464 -5.261 1.00 97.31 155 SER A C 1
ATOM 1323 O O . SER A 1 155 ? 5.701 -10.266 -6.171 1.00 97.31 155 SER A O 1
ATOM 1325 N N . PRO A 1 156 ? 3.574 -10.586 -5.507 1.00 95.88 156 PRO A N 1
ATOM 1326 C CA . PRO A 1 156 ? 2.993 -10.366 -6.834 1.00 95.88 156 PRO A CA 1
ATOM 1327 C C . PRO A 1 156 ? 3.389 -9.019 -7.455 1.00 95.88 156 PRO A C 1
ATOM 1329 O O . PRO A 1 156 ? 3.484 -8.887 -8.674 1.00 95.88 156 PRO A O 1
ATOM 1332 N N . THR A 1 157 ? 3.655 -8.006 -6.626 1.00 97.62 157 THR A N 1
ATOM 1333 C CA . THR A 1 157 ? 4.153 -6.706 -7.090 1.00 97.62 157 THR A CA 1
ATOM 1334 C C . THR A 1 157 ? 5.574 -6.806 -7.639 1.00 97.62 157 THR A C 1
ATOM 1336 O O . THR A 1 157 ? 5.862 -6.200 -8.669 1.00 97.62 157 THR A O 1
ATOM 1339 N N . SER A 1 158 ? 6.442 -7.624 -7.037 1.00 98.12 158 SER A N 1
ATOM 1340 C CA . SER A 1 158 ? 7.782 -7.882 -7.578 1.00 98.12 158 SER A CA 1
ATOM 1341 C C . SER A 1 158 ? 7.732 -8.467 -8.985 1.00 98.12 158 SER A C 1
ATOM 1343 O O . SER A 1 158 ? 8.576 -8.120 -9.803 1.00 98.12 158 SER A O 1
ATOM 1345 N N . ASP A 1 159 ? 6.742 -9.299 -9.305 1.00 97.31 159 ASP A N 1
ATOM 1346 C CA . ASP A 1 159 ? 6.618 -9.882 -10.646 1.00 97.31 159 ASP A CA 1
ATOM 1347 C C . ASP A 1 159 ? 6.172 -8.858 -11.697 1.00 97.31 159 ASP A C 1
ATOM 1349 O O . ASP A 1 159 ? 6.649 -8.889 -12.832 1.00 97.31 159 ASP A O 1
ATOM 1353 N N . ILE A 1 160 ? 5.330 -7.891 -11.321 1.00 97.62 160 ILE A N 1
ATOM 1354 C CA . ILE A 1 160 ? 4.989 -6.755 -12.194 1.00 97.62 160 ILE A CA 1
ATOM 1355 C C . ILE A 1 160 ? 6.216 -5.867 -12.421 1.00 97.62 160 ILE A C 1
ATOM 1357 O O . ILE A 1 160 ? 6.478 -5.470 -13.556 1.00 97.62 160 ILE A O 1
ATOM 1361 N N . ILE A 1 161 ? 6.985 -5.583 -11.365 1.00 98.31 161 ILE A N 1
ATOM 1362 C CA . ILE A 1 161 ? 8.198 -4.761 -11.464 1.00 98.31 161 ILE A CA 1
ATOM 1363 C C . ILE A 1 161 ? 9.237 -5.439 -12.366 1.00 98.31 161 ILE A C 1
ATOM 1365 O O . ILE A 1 161 ? 9.773 -4.792 -13.263 1.00 98.31 161 ILE A O 1
ATOM 1369 N N . LYS A 1 162 ? 9.504 -6.739 -12.171 1.00 98.44 162 LYS A N 1
ATOM 1370 C CA . LYS A 1 162 ? 10.414 -7.510 -13.038 1.00 98.44 162 LYS A CA 1
ATOM 1371 C C . LYS A 1 162 ? 9.957 -7.446 -14.492 1.00 98.44 162 LYS A C 1
ATOM 1373 O O . LYS A 1 162 ? 10.756 -7.121 -15.362 1.00 98.44 162 LYS A O 1
ATOM 1378 N N . TYR A 1 163 ? 8.661 -7.648 -14.737 1.00 98.00 163 TYR A N 1
ATOM 1379 C CA . TYR A 1 163 ? 8.109 -7.556 -16.083 1.00 98.00 163 TYR A CA 1
ATOM 1380 C C . TYR A 1 163 ? 8.346 -6.179 -16.717 1.00 98.00 163 TYR A C 1
ATOM 1382 O O . TYR A 1 163 ? 8.770 -6.111 -17.867 1.00 98.00 163 TYR A O 1
ATOM 1390 N N . TYR A 1 164 ? 8.120 -5.084 -15.986 1.00 98.06 164 TYR A N 1
ATOM 1391 C CA . TYR A 1 164 ? 8.435 -3.741 -16.483 1.00 98.06 164 TYR A CA 1
ATOM 1392 C C . TYR A 1 164 ? 9.924 -3.599 -16.832 1.00 98.06 164 TYR A C 1
ATOM 1394 O O . TYR A 1 164 ? 10.263 -3.153 -17.926 1.00 98.06 164 TYR A O 1
ATOM 1402 N N . LEU A 1 165 ? 10.819 -4.016 -15.931 1.00 97.69 165 LEU A N 1
ATOM 1403 C CA . LEU A 1 165 ? 12.269 -3.915 -16.124 1.00 97.69 165 LEU A CA 1
ATOM 1404 C C . LEU A 1 165 ? 12.799 -4.776 -17.282 1.00 97.69 165 LEU A C 1
ATOM 1406 O O . LEU A 1 165 ? 13.811 -4.427 -17.884 1.00 97.69 165 LEU A O 1
ATOM 1410 N N . GLU A 1 166 ? 12.128 -5.876 -17.612 1.00 97.44 166 GLU A N 1
ATOM 1411 C CA . GLU A 1 166 ? 12.470 -6.736 -18.750 1.00 97.44 166 GLU A CA 1
ATOM 1412 C C . GLU A 1 166 ? 11.918 -6.198 -20.080 1.00 97.44 166 GLU A C 1
ATOM 1414 O O . GLU A 1 166 ? 12.531 -6.410 -21.125 1.00 97.44 166 GLU A O 1
ATOM 1419 N N . ASN A 1 167 ? 10.795 -5.467 -20.047 1.00 97.75 167 ASN A N 1
ATOM 1420 C CA . ASN A 1 167 ? 10.009 -5.110 -21.235 1.00 97.75 167 ASN A CA 1
ATOM 1421 C C . ASN A 1 167 ? 9.845 -3.590 -21.447 1.00 97.75 167 ASN A C 1
ATOM 1423 O O . ASN A 1 167 ? 9.046 -3.172 -22.277 1.00 97.75 167 ASN A O 1
ATOM 1427 N N . TYR A 1 168 ? 10.605 -2.729 -20.757 1.00 96.56 168 TYR A N 1
ATOM 1428 C CA . TYR A 1 168 ? 10.492 -1.258 -20.870 1.00 96.56 168 TYR A CA 1
ATOM 1429 C C . TYR A 1 168 ? 10.677 -0.706 -22.297 1.00 96.56 168 TYR A C 1
ATOM 1431 O O . TYR A 1 168 ? 10.339 0.450 -22.568 1.00 96.56 168 TYR A O 1
ATOM 1439 N N . LYS A 1 169 ? 11.247 -1.509 -23.203 1.00 96.69 169 LYS A N 1
ATOM 1440 C CA . LYS A 1 169 ? 11.447 -1.159 -24.613 1.00 96.69 169 LYS A CA 1
ATOM 1441 C C . LYS A 1 169 ? 10.190 -1.310 -25.464 1.00 96.69 169 LYS A C 1
ATOM 1443 O O . LYS A 1 169 ? 10.137 -0.683 -26.516 1.00 96.69 169 LYS A O 1
ATOM 1448 N N . GLU A 1 170 ? 9.203 -2.080 -25.012 1.00 96.38 170 GLU A N 1
ATOM 1449 C CA . GLU A 1 170 ? 7.934 -2.242 -25.722 1.00 96.38 170 GLU A CA 1
ATOM 1450 C C . GLU A 1 170 ? 7.230 -0.889 -25.867 1.00 96.38 170 GLU A C 1
ATOM 1452 O O . GLU A 1 170 ? 7.251 -0.057 -24.952 1.00 96.38 170 GLU A O 1
ATOM 1457 N N . GLU A 1 171 ? 6.636 -0.639 -27.035 1.00 92.88 171 GLU A N 1
ATOM 1458 C CA . GLU A 1 171 ? 5.941 0.623 -27.314 1.00 92.88 171 GLU A CA 1
ATOM 1459 C C . GLU A 1 171 ? 4.679 0.776 -26.459 1.00 92.88 171 GLU A C 1
ATOM 1461 O O . GLU A 1 171 ? 4.382 1.877 -25.999 1.00 92.88 171 GLU A O 1
ATOM 1466 N N . ASP A 1 172 ? 3.980 -0.327 -26.187 1.00 95.12 172 ASP A N 1
ATOM 1467 C CA . ASP A 1 172 ? 2.733 -0.376 -25.424 1.00 95.12 172 ASP A CA 1
ATOM 1468 C C . ASP A 1 172 ? 2.932 -0.796 -23.955 1.00 95.12 172 ASP A C 1
ATOM 1470 O O . ASP A 1 172 ? 1.974 -1.209 -23.292 1.00 95.12 172 ASP A O 1
ATOM 1474 N N . ILE A 1 173 ? 4.153 -0.662 -23.418 1.00 95.31 173 ILE A N 1
ATOM 1475 C CA . ILE A 1 173 ? 4.502 -1.126 -22.067 1.00 95.31 173 ILE A CA 1
ATOM 1476 C C . ILE A 1 173 ? 3.536 -0.620 -20.988 1.00 95.31 173 ILE A C 1
ATOM 1478 O O . ILE A 1 173 ? 3.109 -1.404 -20.141 1.00 95.31 173 ILE A O 1
ATOM 1482 N N . ASP A 1 174 ? 3.111 0.642 -21.050 1.00 92.12 174 ASP A N 1
ATOM 1483 C CA . ASP A 1 174 ? 2.176 1.217 -20.076 1.00 92.12 174 ASP A CA 1
ATOM 1484 C C . ASP A 1 174 ? 0.834 0.471 -20.079 1.00 92.12 174 ASP A C 1
ATOM 1486 O O . ASP A 1 174 ? 0.295 0.124 -19.026 1.00 92.12 174 ASP A O 1
ATOM 1490 N N . THR A 1 175 ? 0.339 0.114 -21.269 1.00 94.44 175 THR A N 1
ATOM 1491 C CA . THR A 1 175 ? -0.891 -0.675 -21.430 1.00 94.44 175 THR A CA 1
ATOM 1492 C C . THR A 1 175 ? -0.714 -2.092 -20.884 1.00 94.44 175 THR A C 1
ATOM 1494 O O . THR A 1 175 ? -1.614 -2.625 -20.226 1.00 94.44 175 THR A O 1
ATOM 1497 N N . LEU A 1 176 ? 0.441 -2.720 -21.127 1.00 95.44 176 LEU A N 1
ATOM 1498 C CA . LEU A 1 176 ? 0.750 -4.058 -20.616 1.00 95.44 176 LEU A CA 1
ATOM 1499 C C . LEU A 1 176 ? 0.825 -4.076 -19.081 1.00 95.44 176 LEU A C 1
ATOM 1501 O O . LEU A 1 176 ? 0.316 -5.008 -18.449 1.00 95.44 176 LEU A O 1
ATOM 1505 N N . ILE A 1 177 ? 1.397 -3.034 -18.474 1.00 95.31 177 ILE A N 1
ATOM 1506 C CA . ILE A 1 177 ? 1.451 -2.871 -17.018 1.00 95.31 177 ILE A CA 1
ATOM 1507 C C . ILE A 1 177 ? 0.056 -2.648 -16.433 1.00 95.31 177 ILE A C 1
ATOM 1509 O O . ILE A 1 177 ? -0.311 -3.346 -15.485 1.00 95.31 177 ILE A O 1
ATOM 1513 N N . SER A 1 178 ? -0.766 -1.772 -17.021 1.00 92.81 178 SER A N 1
ATOM 1514 C CA . SER A 1 178 ? -2.155 -1.581 -16.581 1.00 92.81 178 SER A CA 1
ATOM 1515 C C . SER A 1 178 ? -2.962 -2.883 -16.628 1.00 92.81 178 SER A C 1
ATOM 1517 O O . SER A 1 178 ? -3.667 -3.208 -15.673 1.00 92.81 178 SER A O 1
ATOM 1519 N N . LYS A 1 179 ? -2.812 -3.690 -17.688 1.00 92.88 179 LYS A N 1
ATOM 1520 C CA . LYS A 1 179 ? -3.463 -5.009 -17.782 1.00 92.88 179 LYS A CA 1
ATOM 1521 C C . LYS A 1 179 ? -3.014 -5.959 -16.669 1.00 92.88 179 LYS A C 1
ATOM 1523 O O . LYS A 1 179 ? -3.849 -6.649 -16.091 1.00 92.88 179 LYS A O 1
ATOM 1528 N N . LYS A 1 180 ? -1.720 -5.990 -16.332 1.00 92.44 180 LYS A N 1
ATOM 1529 C CA . LYS A 1 180 ? -1.200 -6.824 -15.230 1.00 92.44 180 LYS A CA 1
ATOM 1530 C C . LYS A 1 180 ? -1.711 -6.383 -13.863 1.00 92.44 180 LYS A C 1
ATOM 1532 O O . LYS A 1 180 ? -2.016 -7.235 -13.031 1.00 92.44 180 LYS A O 1
ATOM 1537 N N . LEU A 1 181 ? -1.833 -5.076 -13.639 1.00 91.56 181 LEU A N 1
ATOM 1538 C CA . LEU A 1 181 ? -2.427 -4.533 -12.417 1.00 91.56 181 LEU A CA 1
ATOM 1539 C C . LEU A 1 181 ? -3.897 -4.959 -12.276 1.00 91.56 181 LEU A C 1
ATOM 1541 O O . LEU A 1 181 ? -4.289 -5.408 -11.199 1.00 91.56 181 LEU A O 1
ATOM 1545 N N . ASN A 1 182 ? -4.668 -4.896 -13.367 1.00 84.62 182 ASN A N 1
ATOM 1546 C CA . ASN A 1 182 ? -6.090 -5.254 -13.380 1.00 84.62 182 ASN A CA 1
ATOM 1547 C C . ASN A 1 182 ? -6.337 -6.763 -13.282 1.00 84.62 182 ASN A C 1
ATOM 1549 O O . ASN A 1 182 ? -7.225 -7.182 -12.546 1.00 84.62 182 ASN A O 1
ATOM 1553 N N . LYS A 1 183 ? -5.527 -7.600 -13.943 1.00 77.69 183 LYS A N 1
ATOM 1554 C CA . LYS A 1 183 ? -5.669 -9.064 -13.865 1.00 77.69 183 LYS A CA 1
ATOM 1555 C C . LYS A 1 183 ? -5.582 -9.567 -12.419 1.00 77.69 183 LYS A C 1
ATOM 1557 O O . LYS A 1 183 ? -6.399 -10.366 -11.971 1.00 77.69 183 LYS A O 1
ATOM 1562 N N . ASN A 1 184 ? -4.643 -9.011 -11.654 1.00 62.97 184 ASN A N 1
ATOM 1563 C CA . ASN A 1 184 ? -4.475 -9.331 -10.236 1.00 62.97 184 ASN A CA 1
ATOM 1564 C C . ASN A 1 184 ? -5.611 -8.789 -9.342 1.00 62.97 184 ASN A C 1
ATOM 1566 O O . ASN A 1 184 ? -5.711 -9.184 -8.180 1.00 62.97 184 ASN A O 1
ATOM 1570 N N . TYR A 1 185 ? -6.436 -7.875 -9.855 1.00 66.00 185 TYR A N 1
ATOM 1571 C CA . TYR A 1 185 ? -7.584 -7.297 -9.160 1.00 66.00 185 TYR A CA 1
ATOM 1572 C C . TYR A 1 185 ? -8.889 -8.051 -9.461 1.00 66.00 185 TYR A C 1
ATOM 1574 O O . TYR A 1 185 ? -9.657 -8.339 -8.541 1.00 66.00 185 TYR A O 1
ATOM 1582 N N . GLU A 1 186 ? -9.129 -8.403 -10.726 1.00 64.50 186 GLU A N 1
ATOM 1583 C CA . GLU A 1 186 ? -10.372 -9.046 -11.177 1.00 64.50 186 GLU A CA 1
ATOM 1584 C C . GLU A 1 186 ? -10.408 -10.556 -10.896 1.00 64.50 186 GLU A C 1
ATOM 1586 O O . GLU A 1 186 ? -11.494 -11.110 -10.724 1.00 64.50 186 GLU A O 1
ATOM 1591 N N . GLY A 1 187 ? -9.245 -11.188 -10.698 1.00 53.62 187 GLY A N 1
ATOM 1592 C CA . GLY A 1 187 ? -9.148 -12.575 -10.236 1.00 53.62 187 GLY A CA 1
ATOM 1593 C C . GLY A 1 187 ? -9.322 -13.629 -11.332 1.00 53.62 187 GLY A C 1
ATOM 1594 O O . GLY A 1 187 ? -9.879 -14.686 -11.041 1.00 53.62 187 GLY A O 1
ATOM 1595 N N . GLU A 1 188 ? -8.848 -13.344 -12.550 1.00 39.09 188 GLU A N 1
ATOM 1596 C CA . GLU A 1 188 ? -8.789 -14.295 -13.678 1.00 39.09 188 GLU A CA 1
ATOM 1597 C C . GLU A 1 188 ? -7.439 -15.013 -13.813 1.00 39.09 188 GLU A C 1
ATOM 1599 O O . GLU A 1 188 ? -6.377 -14.340 -13.798 1.00 39.09 188 GLU A O 1
#

pLDDT: mean 87.4, std 15.27, range [37.0, 98.5]

Organism: NCBI:txid556264

Secondary structure (DSSP, 8-state):
----GGGS-HHHHHHHHHHHHHHHGGGTEEEEEETTEEEEEE-TTHHHHHHTTTS-HHHHHHHHHHHT---GGG-GGGHHHHHHHHHHHHHHHHHHHHH-TT-TTHHHHHHHHHHHHHHHHHHHS-HHHHHHHHTT---HHHHHHHHHHHH-TT-HHHHHHHHHHHHTTSTTHHHHHHHHHHHHHHT-

Foldseek 3Di:
DPDPPVPDDPVVVVVVQVVVQVVCVVQQWHWDADPVGIDIDGQLCNVLVVCLVPDDPLVNLVSVLSSPDDPPPVCPPCCVVCLVVLLVSLVSLQVSCVVCVPDPCNLVSLVSNLVSLVVNVVVLLDPVCLVCVVVVHQDPSNVSLVVSCVVCVPRLSNVLSVVCSVCSVDPCSVVVSVVSSVCSSVPD